Protein AF-A0A353GHF6-F1 (afdb_monomer_lite)

Foldseek 3Di:
DDDDDDDDDDDPPPDVQQWQKAWPWKKKFDPDPFFIDTCRVVQRVQDDSNKHKDARECVRTNYRGPPDWMKMKTWIDTNNRTDIDIDTHRDIDIDTDDPPPPQAQKAWPWKWKFDPPDDDIDTCSVVQRVQDDRHKGKDAADCVRRNDDPDPGPFIKMWTWMGHNNDIDIDIGTHGDMDIPPPPPPDD

Structure (mmCIF, N/CA/C/O backbone):
data_AF-A0A353GHF6-F1
#
_entry.id   AF-A0A353GHF6-F1
#
loop_
_atom_site.group_PDB
_atom_site.id
_atom_site.type_symbol
_atom_site.label_atom_id
_atom_site.label_alt_id
_atom_site.label_comp_id
_atom_site.label_asym_id
_atom_site.label_entity_id
_atom_site.label_seq_id
_atom_site.pdbx_PDB_ins_code
_atom_site.Cartn_x
_atom_site.Cartn_y
_atom_site.Cartn_z
_atom_site.occupancy
_atom_site.B_iso_or_equiv
_atom_site.auth_seq_id
_atom_site.auth_comp_id
_atom_site.auth_asym_id
_atom_site.auth_atom_id
_atom_site.pdbx_PDB_model_num
ATOM 1 N N . MET A 1 1 ? -17.177 -60.142 -11.397 1.00 42.44 1 MET A N 1
ATOM 2 C CA . MET A 1 1 ? -16.289 -59.159 -12.050 1.00 42.44 1 MET A CA 1
ATOM 3 C C . MET A 1 1 ? -16.305 -57.918 -11.177 1.00 42.44 1 MET A C 1
ATOM 5 O O . MET A 1 1 ? -17.360 -57.323 -11.016 1.00 42.44 1 MET A O 1
ATOM 9 N N . VAL A 1 2 ? -15.203 -57.657 -10.476 1.00 31.47 2 VAL A N 1
ATOM 10 C CA . VAL A 1 2 ? -15.069 -56.534 -9.541 1.00 31.47 2 VAL A CA 1
ATOM 11 C C . VAL A 1 2 ? -14.639 -55.317 -10.344 1.00 31.47 2 VAL A C 1
ATOM 13 O O . VAL A 1 2 ? -13.627 -55.385 -11.032 1.00 31.47 2 VAL A O 1
ATOM 16 N N . PHE A 1 3 ? -15.370 -54.216 -10.218 1.00 33.09 3 PHE A N 1
ATOM 17 C CA . PHE A 1 3 ? -14.853 -52.891 -10.529 1.00 33.09 3 PHE A CA 1
ATOM 18 C C . PHE A 1 3 ? -15.229 -51.969 -9.375 1.00 33.09 3 PHE A C 1
ATOM 20 O O . PHE A 1 3 ? -16.379 -51.573 -9.219 1.00 33.09 3 PHE A O 1
ATOM 27 N N . VAL A 1 4 ? -14.240 -51.670 -8.542 1.00 35.44 4 VAL A N 1
ATOM 28 C CA . VAL A 1 4 ? -14.204 -50.427 -7.778 1.00 35.44 4 VAL A CA 1
ATOM 29 C C . VAL A 1 4 ? -13.316 -49.495 -8.591 1.00 35.44 4 VAL A C 1
ATOM 31 O O . VAL A 1 4 ? -12.261 -49.935 -9.038 1.00 35.44 4 VAL A O 1
ATOM 34 N N . TRP A 1 5 ? -13.717 -48.238 -8.755 1.00 35.06 5 TRP A N 1
ATOM 35 C CA . TRP A 1 5 ? -12.853 -47.092 -8.466 1.00 35.06 5 TRP A CA 1
ATOM 36 C C . TRP A 1 5 ? -13.692 -45.822 -8.376 1.00 35.06 5 TRP A C 1
ATOM 38 O O . TRP A 1 5 ? -14.503 -45.522 -9.250 1.00 35.06 5 TRP A O 1
ATOM 48 N N . GLY A 1 6 ? -13.519 -45.131 -7.251 1.00 34.81 6 GLY A N 1
ATOM 49 C CA . GLY A 1 6 ? -14.094 -43.825 -7.000 1.00 34.81 6 GLY A CA 1
ATOM 50 C C . GLY A 1 6 ? -13.314 -42.724 -7.707 1.00 34.81 6 GLY A C 1
ATOM 51 O O . GLY A 1 6 ? -12.145 -42.875 -8.054 1.00 34.81 6 GLY A O 1
ATOM 52 N N . ALA A 1 7 ? -13.980 -41.590 -7.852 1.00 43.50 7 ALA A N 1
ATOM 53 C CA . ALA A 1 7 ? -13.352 -40.306 -8.087 1.00 43.50 7 ALA A CA 1
ATOM 54 C C . ALA A 1 7 ? -14.237 -39.245 -7.427 1.00 43.50 7 ALA A C 1
ATOM 56 O O . ALA A 1 7 ? -15.209 -38.771 -8.009 1.00 43.50 7 ALA A O 1
ATOM 57 N N . ALA A 1 8 ? -13.917 -38.919 -6.176 1.00 46.25 8 ALA A N 1
ATOM 58 C CA . ALA A 1 8 ? -14.244 -37.619 -5.619 1.00 46.25 8 ALA A CA 1
ATOM 59 C C . ALA A 1 8 ? -13.197 -36.642 -6.162 1.00 46.25 8 ALA A C 1
ATOM 61 O O . ALA A 1 8 ? -12.007 -36.841 -5.925 1.00 46.25 8 ALA A O 1
ATOM 62 N N . PHE A 1 9 ? -13.624 -35.605 -6.879 1.00 43.50 9 PHE A N 1
ATOM 63 C CA . PHE A 1 9 ? -12.775 -34.455 -7.170 1.00 43.50 9 PHE A CA 1
ATOM 64 C C . PHE A 1 9 ? -13.494 -33.179 -6.750 1.00 43.50 9 PHE A C 1
ATOM 66 O O . PHE A 1 9 ? -14.458 -32.752 -7.372 1.00 43.50 9 PHE A O 1
ATOM 73 N N . ALA A 1 10 ? -12.992 -32.690 -5.616 1.00 40.06 10 ALA A N 1
ATOM 74 C CA . ALA A 1 10 ? -12.811 -31.312 -5.187 1.00 40.06 10 ALA A CA 1
ATOM 75 C C . ALA A 1 10 ? -13.917 -30.293 -5.500 1.00 40.06 10 ALA A C 1
ATOM 77 O O . ALA A 1 10 ? -14.120 -29.863 -6.632 1.00 40.06 10 ALA A O 1
ATOM 78 N N . VAL A 1 11 ? -14.522 -29.829 -4.405 1.00 39.25 11 VAL A N 1
ATOM 79 C CA . VAL A 1 11 ? -15.096 -28.492 -4.244 1.00 39.25 11 VAL A CA 1
ATOM 80 C C . VAL A 1 11 ? -14.144 -27.460 -4.858 1.00 39.25 11 VAL A C 1
ATOM 82 O O . VAL A 1 11 ? -12.970 -27.405 -4.495 1.00 39.25 11 VAL A O 1
ATOM 85 N N . SER A 1 12 ? -14.638 -26.660 -5.803 1.00 39.50 12 SER A N 1
ATOM 86 C CA . SER A 1 12 ? -13.977 -25.413 -6.176 1.00 39.50 12 SER A CA 1
ATOM 87 C C . SER A 1 12 ? -14.132 -24.453 -5.006 1.00 39.50 12 SER A C 1
ATOM 89 O O . SER A 1 12 ? -15.183 -23.839 -4.837 1.00 39.50 12 SER A O 1
ATOM 91 N N . ASP A 1 13 ? -13.097 -24.358 -4.179 1.00 42.53 13 ASP A N 1
ATOM 92 C CA . ASP A 1 13 ? -12.934 -23.206 -3.306 1.00 42.53 13 ASP A CA 1
ATOM 93 C C . ASP A 1 13 ? -12.642 -22.004 -4.212 1.00 42.53 13 ASP A C 1
ATOM 95 O O . ASP A 1 13 ? -11.502 -21.780 -4.624 1.00 42.53 13 ASP A O 1
ATOM 99 N N . ASP A 1 14 ? -13.681 -21.235 -4.544 1.00 43.09 14 ASP A N 1
ATOM 100 C CA . ASP A 1 14 ? -13.549 -19.858 -5.027 1.00 43.09 14 ASP A CA 1
ATOM 101 C C . ASP A 1 14 ? -13.017 -18.989 -3.875 1.00 43.09 14 ASP A C 1
ATOM 103 O O . ASP A 1 14 ? -13.703 -18.150 -3.292 1.00 43.09 14 ASP A O 1
ATOM 107 N N . ASN A 1 15 ? -11.757 -19.217 -3.512 1.00 42.50 15 ASN A N 1
ATOM 108 C CA . ASN A 1 15 ? -10.963 -18.238 -2.798 1.00 42.50 15 ASN A CA 1
ATOM 109 C C . ASN A 1 15 ? -10.417 -17.281 -3.869 1.00 42.50 15 ASN A C 1
ATOM 111 O O . ASN A 1 15 ? -9.800 -17.778 -4.820 1.00 42.50 15 ASN A O 1
ATOM 115 N N . PRO A 1 16 ? -10.622 -15.949 -3.785 1.00 43.75 16 PRO A N 1
ATOM 116 C CA . PRO A 1 16 ? -9.991 -14.999 -4.696 1.00 43.75 16 PRO A CA 1
ATOM 117 C C . PRO A 1 16 ? -8.476 -15.078 -4.501 1.00 43.75 16 PRO A C 1
ATOM 119 O O . PRO A 1 16 ? -7.877 -14.351 -3.712 1.00 43.75 16 PRO A O 1
ATOM 122 N N . THR A 1 17 ? -7.861 -16.028 -5.197 1.00 45.88 17 THR A N 1
ATOM 123 C CA . THR A 1 17 ? -6.432 -16.264 -5.169 1.00 45.88 17 THR A CA 1
ATOM 124 C C . THR A 1 17 ? -5.833 -15.061 -5.858 1.00 45.88 17 THR A C 1
ATOM 126 O O . THR A 1 17 ? -5.946 -14.913 -7.073 1.00 45.88 17 THR A O 1
ATOM 129 N N . THR A 1 18 ? -5.265 -14.158 -5.066 1.00 55.53 18 THR A N 1
ATOM 130 C CA . THR A 1 18 ? -4.341 -13.138 -5.541 1.00 55.53 18 THR A CA 1
ATOM 131 C C . THR A 1 18 ? -3.408 -13.802 -6.550 1.00 55.53 18 THR A C 1
ATOM 133 O O . THR A 1 18 ? -2.642 -14.694 -6.178 1.00 55.53 18 THR A O 1
ATOM 136 N N . GLY A 1 19 ? -3.555 -13.451 -7.831 1.00 63.62 19 GLY A N 1
ATOM 137 C CA . GLY A 1 19 ? -2.918 -14.210 -8.901 1.00 63.62 19 GLY A CA 1
ATOM 138 C C . GLY A 1 19 ? -1.405 -14.268 -8.697 1.00 63.62 19 GLY A C 1
ATOM 139 O O . GLY A 1 19 ? -0.775 -13.257 -8.374 1.00 63.62 19 GLY A O 1
ATOM 140 N N . THR A 1 20 ? -0.800 -15.446 -8.850 1.00 83.25 20 THR A N 1
ATOM 141 C CA . THR A 1 20 ? 0.646 -15.614 -8.638 1.00 83.25 20 THR A CA 1
ATOM 142 C C . THR A 1 20 ? 1.391 -14.984 -9.813 1.00 83.25 20 THR A C 1
ATOM 144 O O . THR A 1 20 ? 1.577 -15.609 -10.860 1.00 83.25 20 THR A O 1
ATOM 147 N N . LEU A 1 21 ? 1.782 -13.717 -9.656 1.00 91.38 21 LEU A N 1
ATOM 148 C CA . LEU A 1 21 ? 2.589 -12.971 -10.620 1.00 91.38 21 LEU A CA 1
ATOM 149 C C . LEU A 1 21 ? 4.080 -13.252 -10.401 1.00 91.38 21 LEU A C 1
ATOM 151 O O . LEU A 1 21 ? 4.627 -12.943 -9.344 1.00 91.38 21 LEU A O 1
ATOM 155 N N . VAL A 1 22 ? 4.756 -13.767 -11.429 1.00 93.88 22 VAL A N 1
ATOM 156 C CA . VAL A 1 22 ? 6.212 -13.986 -11.420 1.00 93.88 22 VAL A CA 1
ATOM 157 C C . VAL A 1 22 ? 6.836 -13.310 -12.630 1.00 93.88 22 VAL A C 1
ATOM 159 O O . VAL A 1 22 ? 6.491 -13.613 -13.770 1.00 93.88 22 VAL A O 1
ATOM 162 N N . ILE A 1 23 ? 7.784 -12.406 -12.393 1.00 97.25 23 ILE A N 1
ATOM 163 C CA . ILE A 1 23 ? 8.556 -11.760 -13.458 1.00 97.25 23 ILE A CA 1
ATOM 164 C C . ILE A 1 23 ? 9.684 -12.699 -13.876 1.00 97.25 23 ILE A C 1
ATOM 166 O O . ILE A 1 23 ? 10.549 -13.025 -13.067 1.00 97.25 23 ILE A O 1
ATOM 170 N N . THR A 1 24 ? 9.681 -13.130 -15.135 1.00 97.56 24 THR A N 1
ATOM 171 C CA . THR A 1 24 ? 10.687 -14.063 -15.665 1.00 97.56 24 THR A CA 1
ATOM 172 C C . THR A 1 24 ? 11.823 -13.336 -16.372 1.00 97.56 24 THR A C 1
ATOM 174 O O . THR A 1 24 ? 12.961 -13.794 -16.327 1.00 97.56 24 THR A O 1
ATOM 177 N N . GLN A 1 25 ? 11.540 -12.187 -16.989 1.00 98.00 25 GLN A N 1
ATOM 178 C CA . GLN A 1 25 ? 12.549 -11.324 -17.599 1.00 98.00 25 GLN A CA 1
ATOM 179 C C . GLN A 1 25 ? 12.028 -9.889 -17.703 1.00 98.00 25 GLN A C 1
ATOM 181 O O . GLN A 1 25 ? 10.883 -9.675 -18.093 1.00 98.00 25 GLN A O 1
ATOM 186 N N . ALA A 1 26 ? 12.868 -8.892 -17.437 1.00 97.81 26 ALA A N 1
ATOM 187 C CA . ALA A 1 26 ? 12.557 -7.498 -17.728 1.00 97.81 26 ALA A CA 1
ATOM 188 C C . ALA A 1 26 ? 13.778 -6.764 -18.292 1.00 97.81 26 ALA A C 1
ATOM 190 O O . ALA A 1 26 ? 14.881 -6.870 -17.761 1.00 97.81 26 ALA A O 1
ATOM 191 N N . VAL A 1 27 ? 13.579 -6.007 -19.371 1.00 98.00 27 VAL A N 1
ATOM 192 C CA . VAL A 1 27 ? 14.642 -5.262 -20.059 1.00 98.00 27 VAL A CA 1
ATOM 193 C C . VAL A 1 27 ? 14.170 -3.842 -20.340 1.00 98.00 27 VAL A C 1
ATOM 195 O O . VAL A 1 27 ? 13.072 -3.651 -20.868 1.00 98.00 27 VAL A O 1
ATOM 198 N N . TYR A 1 28 ? 15.007 -2.858 -20.016 1.00 97.69 28 TYR A N 1
ATOM 199 C CA . TYR A 1 28 ? 14.761 -1.447 -20.299 1.00 97.69 28 TYR A CA 1
ATOM 200 C C . TYR A 1 28 ? 15.765 -0.922 -21.325 1.00 97.69 28 TYR A C 1
ATOM 202 O O . TYR A 1 28 ? 16.963 -1.169 -21.197 1.00 97.69 28 TYR A O 1
ATOM 210 N N . GLY A 1 29 ? 15.301 -0.214 -22.353 1.00 96.38 29 GLY A N 1
ATOM 211 C CA . GLY A 1 29 ? 16.185 0.367 -23.363 1.00 96.38 29 GLY A CA 1
ATOM 212 C C . GLY A 1 29 ? 15.531 0.583 -24.719 1.00 96.38 29 GLY A C 1
ATOM 213 O O . GLY A 1 29 ? 14.308 0.580 -24.847 1.00 96.38 29 GLY A O 1
ATOM 214 N N . LYS A 1 30 ? 16.352 0.778 -25.751 1.00 95.56 30 LYS A N 1
ATOM 215 C CA . LYS A 1 30 ? 15.885 0.987 -27.128 1.00 95.56 30 LYS A CA 1
ATOM 216 C C . LYS A 1 30 ? 15.760 -0.346 -27.872 1.00 95.56 30 LYS A C 1
ATOM 218 O O . LYS A 1 30 ? 16.723 -1.105 -27.969 1.00 95.56 30 LYS A O 1
ATOM 223 N N . PHE A 1 31 ? 14.597 -0.577 -28.480 1.00 91.50 31 PHE A N 1
ATOM 224 C CA . PHE A 1 31 ? 14.304 -1.759 -29.296 1.00 91.50 31 PHE A CA 1
ATOM 225 C C . PHE A 1 31 ? 13.956 -1.394 -30.750 1.00 91.50 31 PHE A C 1
ATOM 227 O O . PHE A 1 31 ? 13.302 -0.370 -30.960 1.00 91.50 31 PHE A O 1
ATOM 234 N N . PRO A 1 32 ? 14.274 -2.262 -31.733 1.00 86.12 32 PRO A N 1
ATOM 235 C CA . PRO A 1 32 ? 15.306 -3.306 -31.689 1.00 86.12 32 PRO A CA 1
ATOM 236 C C . PRO A 1 32 ? 16.726 -2.705 -31.801 1.00 86.12 32 PRO A C 1
ATOM 238 O O . PRO A 1 32 ? 16.893 -1.571 -32.245 1.00 86.12 32 PRO A O 1
ATOM 241 N N . ASN A 1 33 ? 17.756 -3.476 -31.430 1.00 83.06 33 ASN A N 1
ATOM 242 C CA . ASN A 1 33 ? 19.181 -3.169 -31.675 1.00 83.06 33 ASN A CA 1
ATOM 243 C C . ASN A 1 33 ? 19.728 -1.868 -31.045 1.00 83.06 33 ASN A C 1
ATOM 245 O O . ASN A 1 33 ? 20.634 -1.245 -31.596 1.00 83.06 33 ASN A O 1
ATOM 249 N N . GLY A 1 34 ? 19.193 -1.444 -29.898 1.00 89.31 34 GLY A N 1
ATOM 250 C CA . GLY A 1 34 ? 19.730 -0.332 -29.113 1.00 89.31 34 GLY A CA 1
ATOM 251 C C . GLY A 1 34 ? 20.294 -0.763 -27.760 1.00 89.31 34 GLY A C 1
ATOM 252 O O . GLY A 1 34 ? 20.168 -1.926 -27.365 1.00 89.31 34 GLY A O 1
ATOM 253 N N . GLY A 1 35 ? 20.894 0.197 -27.050 1.00 93.56 35 GLY A N 1
ATOM 254 C CA . GLY A 1 35 ? 21.364 0.005 -25.680 1.00 93.56 35 GLY A CA 1
ATOM 255 C C . GLY A 1 35 ? 20.224 -0.432 -24.761 1.00 93.56 35 GLY A C 1
ATOM 256 O O . GLY A 1 35 ? 19.126 0.131 -24.794 1.00 93.56 35 GLY A O 1
ATOM 257 N N . GLN A 1 36 ? 20.477 -1.485 -23.991 1.00 95.56 36 GLN A N 1
ATOM 258 C CA . GLN A 1 36 ? 19.509 -2.153 -23.128 1.00 95.56 36 GLN A CA 1
ATOM 259 C C . GLN A 1 36 ? 20.185 -2.556 -21.821 1.00 95.56 36 GLN A C 1
ATOM 261 O O . GLN A 1 36 ? 21.369 -2.885 -21.803 1.00 95.56 36 GLN A O 1
ATOM 266 N N . VAL A 1 37 ? 19.411 -2.569 -20.743 1.00 96.44 37 VAL A N 1
ATOM 267 C CA . VAL A 1 37 ? 19.830 -3.054 -19.430 1.00 96.44 37 VAL A CA 1
ATOM 268 C C . VAL A 1 37 ? 18.830 -4.086 -18.920 1.00 96.44 37 VAL A C 1
ATOM 270 O O . VAL A 1 37 ? 17.614 -3.912 -19.043 1.00 96.44 37 VAL A O 1
ATOM 273 N N . ASP A 1 38 ? 19.350 -5.180 -18.366 1.00 97.31 38 ASP A N 1
ATOM 274 C CA . ASP A 1 38 ? 18.541 -6.170 -17.662 1.00 97.31 38 ASP A CA 1
ATOM 275 C C . ASP A 1 38 ? 18.102 -5.589 -16.313 1.00 97.31 38 ASP A C 1
ATOM 277 O O . ASP A 1 38 ? 18.921 -5.244 -15.459 1.00 97.31 38 ASP A O 1
ATOM 281 N N . VAL A 1 39 ? 16.790 -5.472 -16.133 1.00 97.81 39 VAL A N 1
ATOM 282 C CA . VAL A 1 39 ? 16.155 -4.944 -14.921 1.00 97.81 39 VAL A CA 1
ATOM 283 C C . VAL A 1 39 ? 15.298 -6.000 -14.227 1.00 97.81 39 VAL A C 1
ATOM 285 O O . VAL A 1 39 ? 14.529 -5.670 -13.326 1.00 97.81 39 VAL A O 1
ATOM 288 N N . THR A 1 40 ? 15.447 -7.277 -14.594 1.00 97.19 40 THR A N 1
ATOM 289 C CA . THR A 1 40 ? 14.625 -8.402 -14.123 1.00 97.19 40 THR A CA 1
ATOM 290 C C . THR A 1 40 ? 14.544 -8.443 -12.607 1.00 97.19 40 THR A C 1
ATOM 292 O O . THR A 1 40 ? 13.450 -8.404 -12.052 1.00 97.19 40 THR A O 1
ATOM 295 N N . LYS A 1 41 ? 15.691 -8.432 -11.916 1.00 94.94 41 LYS A N 1
ATOM 296 C CA . LYS A 1 41 ? 15.728 -8.482 -10.444 1.00 94.94 41 LYS A CA 1
ATOM 297 C C . LYS A 1 41 ? 15.035 -7.282 -9.801 1.00 94.94 41 LYS A C 1
ATOM 299 O O . LYS A 1 41 ? 14.358 -7.438 -8.791 1.00 94.94 41 LYS A O 1
ATOM 304 N N . LYS A 1 42 ? 15.188 -6.093 -10.391 1.00 94.69 42 LYS A N 1
ATOM 305 C CA . LYS A 1 42 ? 14.602 -4.856 -9.865 1.00 94.69 42 LYS A CA 1
ATOM 306 C C . LYS A 1 42 ? 13.084 -4.848 -10.029 1.00 94.69 42 LYS A C 1
ATOM 308 O O . LYS A 1 42 ? 12.387 -4.526 -9.078 1.00 94.69 42 LYS A O 1
ATOM 313 N N . VAL A 1 43 ? 12.583 -5.244 -11.199 1.00 95.44 43 VAL A N 1
ATOM 314 C CA . VAL A 1 43 ? 11.140 -5.328 -11.471 1.00 95.44 43 VAL A CA 1
ATOM 315 C C . VAL A 1 43 ? 10.493 -6.463 -10.673 1.00 95.44 43 VAL A C 1
ATOM 317 O O . VAL A 1 43 ? 9.417 -6.269 -10.121 1.00 95.44 43 VAL A O 1
ATOM 320 N N . ALA A 1 44 ? 11.158 -7.613 -10.533 1.00 93.75 44 ALA A N 1
ATOM 321 C CA . ALA A 1 44 ? 10.680 -8.714 -9.696 1.00 93.75 44 ALA A CA 1
ATOM 322 C C . ALA A 1 44 ? 10.554 -8.309 -8.217 1.00 93.75 44 ALA A C 1
ATOM 324 O O . ALA A 1 44 ? 9.558 -8.631 -7.582 1.00 93.75 44 ALA A O 1
ATOM 325 N N . ALA A 1 45 ? 11.517 -7.547 -7.687 1.00 91.75 45 ALA A N 1
ATOM 326 C CA . ALA A 1 45 ? 11.479 -7.044 -6.311 1.00 91.75 45 ALA A CA 1
ATOM 327 C C . ALA A 1 45 ? 10.386 -5.985 -6.057 1.00 91.75 45 ALA A C 1
ATOM 329 O O . ALA A 1 45 ? 10.119 -5.658 -4.905 1.00 91.75 45 ALA A O 1
ATOM 330 N N . MET A 1 46 ? 9.773 -5.432 -7.111 1.00 91.25 46 MET A N 1
ATOM 331 C CA . MET A 1 46 ? 8.640 -4.502 -7.011 1.00 91.25 46 MET A CA 1
ATOM 332 C C . MET A 1 46 ? 7.283 -5.215 -6.994 1.00 91.25 46 MET A C 1
ATOM 334 O O . MET A 1 46 ? 6.257 -4.548 -6.859 1.00 91.25 46 MET A O 1
ATOM 338 N N . VAL A 1 47 ? 7.258 -6.540 -7.171 1.00 90.56 47 VAL A N 1
ATOM 339 C CA . VAL A 1 47 ? 6.036 -7.327 -7.013 1.00 90.56 47 VAL A CA 1
ATOM 340 C C . VAL A 1 47 ? 5.755 -7.493 -5.525 1.00 90.56 47 VAL A C 1
ATOM 342 O O . VAL A 1 47 ? 6.559 -8.076 -4.799 1.00 90.56 47 VAL A O 1
ATOM 345 N N . THR A 1 48 ? 4.589 -7.028 -5.094 1.00 82.38 48 THR A N 1
ATOM 346 C CA . THR A 1 48 ? 4.088 -7.214 -3.731 1.00 82.38 48 THR A CA 1
ATOM 347 C C . THR A 1 48 ? 2.705 -7.829 -3.829 1.00 82.38 48 THR A C 1
ATOM 349 O O . THR A 1 48 ? 1.869 -7.315 -4.570 1.00 82.38 48 THR A O 1
ATOM 352 N N . ASP A 1 49 ? 2.478 -8.937 -3.123 1.00 80.88 49 ASP A N 1
ATOM 353 C CA . ASP A 1 49 ? 1.185 -9.631 -3.081 1.00 80.88 49 ASP A CA 1
ATOM 354 C C . ASP A 1 49 ? 0.589 -9.859 -4.484 1.00 80.88 49 ASP A C 1
ATOM 356 O O . ASP A 1 49 ? -0.527 -9.444 -4.780 1.00 80.88 49 ASP A O 1
ATOM 360 N N . GLY A 1 50 ? 1.377 -10.443 -5.397 1.00 83.50 50 GLY A N 1
ATOM 361 C CA . GLY A 1 50 ? 0.932 -10.765 -6.762 1.00 83.50 50 GLY A CA 1
ATOM 362 C C . GLY A 1 50 ? 0.639 -9.558 -7.668 1.00 83.50 50 GLY A C 1
ATOM 363 O O . GLY A 1 50 ? 0.149 -9.734 -8.783 1.00 83.50 50 GLY A O 1
ATOM 364 N N . TYR A 1 51 ? 0.958 -8.339 -7.229 1.00 86.75 51 TYR A N 1
ATOM 365 C CA . TYR A 1 51 ? 0.685 -7.100 -7.949 1.00 86.75 51 TYR A CA 1
ATOM 366 C C . TYR A 1 51 ? 1.970 -6.333 -8.272 1.00 86.75 51 TYR A C 1
ATOM 368 O O . TYR A 1 51 ? 2.870 -6.207 -7.442 1.00 86.75 51 TYR A O 1
ATOM 376 N N . LEU A 1 52 ? 2.037 -5.766 -9.478 1.00 91.06 52 LEU A N 1
ATOM 377 C CA . LEU A 1 52 ? 3.115 -4.879 -9.914 1.00 91.06 52 LEU A CA 1
ATOM 378 C C . LEU A 1 52 ? 2.531 -3.557 -10.403 1.00 91.06 52 LEU A C 1
ATOM 380 O O . LEU A 1 52 ? 1.658 -3.543 -11.268 1.00 91.06 52 LEU A O 1
ATOM 384 N N . ARG A 1 53 ? 3.093 -2.442 -9.930 1.00 90.94 53 ARG A N 1
ATOM 385 C CA . ARG A 1 53 ? 2.922 -1.115 -10.532 1.00 90.94 53 ARG A CA 1
ATOM 386 C C . ARG A 1 53 ? 4.281 -0.454 -10.672 1.00 90.94 53 ARG A C 1
ATOM 388 O O . ARG A 1 53 ? 4.917 -0.148 -9.670 1.00 90.94 53 ARG A O 1
ATOM 395 N N . VAL A 1 54 ? 4.707 -0.190 -11.901 1.00 92.44 54 VAL A N 1
ATOM 396 C CA . VAL A 1 54 ? 6.030 0.383 -12.168 1.00 92.44 54 VAL A CA 1
ATOM 397 C C . VAL A 1 54 ? 5.982 1.381 -13.318 1.00 92.44 54 VAL A C 1
ATOM 399 O O . VAL A 1 54 ? 5.360 1.122 -14.346 1.00 92.44 54 VAL A O 1
ATOM 402 N N . ARG A 1 55 ? 6.637 2.533 -13.149 1.00 93.44 55 ARG A N 1
ATOM 403 C CA . ARG A 1 55 ? 6.844 3.508 -14.228 1.00 93.44 55 ARG A CA 1
ATOM 404 C C . ARG A 1 55 ? 8.131 3.163 -14.973 1.00 93.44 55 ARG A C 1
ATOM 406 O O . ARG A 1 55 ? 9.169 2.977 -14.341 1.00 93.44 55 ARG A O 1
ATOM 413 N N . ALA A 1 56 ? 8.076 3.100 -16.299 1.00 93.50 56 ALA A N 1
ATOM 414 C CA . ALA A 1 56 ? 9.260 2.964 -17.140 1.00 93.50 56 ALA A CA 1
ATOM 415 C C . ALA A 1 56 ? 10.033 4.291 -17.143 1.00 93.50 56 ALA A C 1
ATOM 417 O O . ALA A 1 56 ? 9.679 5.192 -17.886 1.00 93.50 56 ALA A O 1
ATOM 418 N N . SER A 1 57 ? 11.027 4.452 -16.268 1.00 91.44 57 SER A N 1
ATOM 419 C CA . SER A 1 57 ? 11.736 5.730 -16.103 1.00 91.44 57 SER A CA 1
ATOM 420 C C . SER A 1 57 ? 13.216 5.531 -15.783 1.00 91.44 57 SER A C 1
ATOM 422 O O . SER A 1 57 ? 13.613 4.538 -15.161 1.00 91.44 57 SER A O 1
ATOM 424 N N . ASN A 1 58 ? 14.026 6.511 -16.183 1.00 91.75 58 ASN A N 1
ATOM 425 C CA . ASN A 1 58 ? 15.477 6.531 -15.978 1.00 91.75 58 ASN A CA 1
ATOM 426 C C . ASN A 1 58 ? 15.849 6.620 -14.502 1.00 91.75 58 ASN A C 1
ATOM 428 O O . ASN A 1 58 ? 16.872 6.068 -14.105 1.00 91.75 58 ASN A O 1
ATOM 432 N N . ASP A 1 59 ? 14.984 7.207 -13.675 1.00 89.81 59 ASP A N 1
ATOM 433 C CA . ASP A 1 59 ? 15.172 7.258 -12.223 1.00 89.81 59 ASP A CA 1
ATOM 434 C C . ASP A 1 59 ? 15.202 5.846 -11.619 1.00 89.81 59 ASP A C 1
ATOM 436 O O . ASP A 1 59 ? 15.936 5.560 -10.670 1.00 89.81 59 ASP A O 1
ATOM 440 N N . TYR A 1 60 ? 14.430 4.922 -12.201 1.00 83.75 60 TYR A N 1
ATOM 441 C CA . TYR A 1 60 ? 14.386 3.533 -11.762 1.00 83.75 60 TYR A CA 1
ATOM 442 C C . TYR A 1 60 ? 15.369 2.636 -12.514 1.00 83.75 60 TYR A C 1
ATOM 444 O O . TYR A 1 60 ? 15.886 1.698 -11.912 1.00 83.75 60 TYR A O 1
ATOM 452 N N . PHE A 1 61 ? 15.655 2.869 -13.792 1.00 93.19 61 PHE A N 1
ATOM 453 C CA . PHE A 1 61 ? 16.391 1.894 -14.612 1.00 93.19 61 PHE A CA 1
ATOM 454 C C . PHE A 1 61 ? 17.705 2.409 -15.212 1.00 93.19 61 PHE A C 1
ATOM 456 O O . PHE A 1 61 ? 18.420 1.634 -15.844 1.00 93.19 61 PHE A O 1
ATOM 463 N N . GLY A 1 62 ? 18.058 3.674 -14.979 1.00 90.62 62 GLY A N 1
ATOM 464 C CA . GLY A 1 62 ? 19.161 4.353 -15.659 1.00 90.62 62 GLY A CA 1
ATOM 465 C C . GLY A 1 62 ? 18.818 4.714 -17.108 1.00 90.62 62 GLY A C 1
ATOM 466 O O . GLY A 1 62 ? 17.715 4.446 -17.579 1.00 90.62 62 GLY A O 1
ATOM 467 N N . ASP A 1 63 ? 19.769 5.315 -17.828 1.00 92.88 63 ASP A N 1
ATOM 468 C CA . ASP A 1 63 ? 19.590 5.714 -19.232 1.00 92.88 63 ASP A CA 1
ATOM 469 C C . ASP A 1 63 ? 20.534 4.942 -20.176 1.00 92.88 63 ASP A C 1
ATOM 471 O O . ASP A 1 63 ? 21.613 5.421 -20.527 1.00 92.88 63 ASP A O 1
ATOM 475 N N . PRO A 1 64 ? 20.168 3.713 -20.582 1.00 93.06 64 PRO A N 1
ATOM 476 C CA . PRO A 1 64 ? 21.006 2.863 -21.429 1.00 93.06 64 PRO A CA 1
ATOM 477 C C . PRO A 1 64 ? 21.099 3.307 -22.898 1.00 93.06 64 PRO A C 1
ATOM 479 O O . PRO A 1 64 ? 21.860 2.702 -23.652 1.00 93.06 64 PRO A O 1
ATOM 482 N N . ALA A 1 65 ? 20.297 4.278 -23.352 1.00 92.00 65 ALA A N 1
ATOM 483 C CA . ALA A 1 65 ? 20.142 4.554 -24.782 1.00 92.00 65 ALA A CA 1
ATOM 484 C C . ALA A 1 65 ? 19.885 6.031 -25.114 1.00 92.00 65 ALA A C 1
ATOM 486 O O . ALA A 1 65 ? 19.080 6.325 -25.997 1.00 92.00 65 ALA A O 1
ATOM 487 N N . PHE A 1 66 ? 20.583 6.959 -24.462 1.00 87.94 66 PHE A N 1
ATOM 488 C CA . PHE A 1 66 ? 20.525 8.381 -24.810 1.00 87.94 66 PHE A CA 1
ATOM 489 C C . PHE A 1 66 ? 20.925 8.632 -26.287 1.00 87.94 66 PHE A C 1
ATOM 491 O O . PHE A 1 66 ? 21.900 8.033 -26.751 1.00 87.94 66 PHE A O 1
ATOM 498 N N . PRO A 1 67 ? 20.231 9.502 -27.057 1.00 89.44 67 PRO A N 1
ATOM 499 C CA . PRO A 1 67 ? 19.067 10.333 -26.708 1.00 89.44 67 PRO A CA 1
ATOM 500 C C . PRO A 1 67 ? 17.710 9.710 -27.110 1.00 89.44 67 PRO A C 1
ATOM 502 O O . PRO A 1 67 ? 16.747 10.427 -27.377 1.00 89.44 67 PRO A O 1
ATOM 505 N N . PHE A 1 68 ? 17.621 8.386 -27.251 1.00 92.06 68 PHE A N 1
ATOM 506 C CA . PHE A 1 68 ? 16.418 7.715 -27.744 1.00 92.06 68 PHE A CA 1
ATOM 507 C C . PHE A 1 68 ? 15.395 7.450 -26.631 1.00 92.06 68 PHE A C 1
ATOM 509 O O . PHE A 1 68 ? 15.756 7.155 -25.492 1.00 92.06 68 PHE A O 1
ATOM 516 N N . ILE A 1 69 ? 14.109 7.470 -27.004 1.00 90.88 69 ILE A N 1
ATOM 517 C CA . ILE A 1 69 ? 13.012 7.023 -26.136 1.00 90.88 69 ILE A CA 1
ATOM 518 C C . ILE A 1 69 ? 13.175 5.528 -25.873 1.00 90.88 69 ILE A C 1
ATOM 520 O O . ILE A 1 69 ? 13.327 4.725 -26.805 1.00 90.88 69 ILE A O 1
ATOM 524 N N . LYS A 1 70 ? 13.145 5.158 -24.598 1.00 95.56 70 LYS A N 1
ATOM 525 C CA . LYS A 1 70 ? 13.314 3.775 -24.157 1.00 95.56 70 LYS A CA 1
ATOM 526 C C . LYS A 1 70 ? 11.966 3.102 -23.965 1.00 95.56 70 LYS A C 1
ATOM 528 O O . LYS A 1 70 ? 10.915 3.733 -23.974 1.00 95.56 70 LYS A O 1
ATOM 533 N N . LYS A 1 71 ? 11.999 1.785 -23.825 1.00 96.88 71 LYS A N 1
ATOM 534 C CA . LYS A 1 71 ? 10.836 0.953 -23.539 1.00 96.88 71 LYS A CA 1
ATOM 535 C C . LYS A 1 71 ? 11.183 -0.017 -22.430 1.00 96.88 71 LYS A C 1
ATOM 537 O O . LYS A 1 71 ? 12.318 -0.492 -22.362 1.00 96.88 71 LYS A O 1
ATOM 542 N N . LEU A 1 72 ? 10.205 -0.340 -21.594 1.00 97.19 72 LEU A N 1
ATOM 543 C CA . LEU A 1 72 ? 10.280 -1.452 -20.657 1.00 97.19 72 LEU A CA 1
ATOM 544 C C . LEU A 1 72 ? 9.531 -2.639 -21.264 1.00 97.19 72 LEU A C 1
ATOM 546 O O . LEU A 1 72 ? 8.317 -2.573 -21.451 1.00 97.19 72 LEU A O 1
ATOM 550 N N . ARG A 1 73 ? 10.250 -3.727 -21.549 1.00 98.00 73 ARG A N 1
ATOM 551 C CA . ARG A 1 73 ? 9.669 -5.015 -21.946 1.00 98.00 73 ARG A CA 1
ATOM 552 C C . ARG A 1 73 ? 9.740 -5.986 -20.776 1.00 98.00 73 ARG A C 1
ATOM 554 O O . ARG A 1 73 ? 10.830 -6.219 -20.255 1.00 98.00 73 ARG A O 1
ATOM 561 N N . VAL A 1 74 ? 8.608 -6.574 -20.403 1.00 97.88 74 VAL A N 1
ATOM 562 C CA . VAL A 1 74 ? 8.481 -7.511 -19.280 1.00 97.88 74 VAL A CA 1
ATOM 563 C C . VAL A 1 74 ? 7.844 -8.809 -19.761 1.00 97.88 74 VAL A C 1
ATOM 565 O O . VAL A 1 74 ? 6.729 -8.800 -20.276 1.00 97.88 74 VAL A O 1
ATOM 568 N N . ASN A 1 75 ? 8.540 -9.921 -19.553 1.00 97.50 75 ASN A N 1
ATOM 569 C CA . ASN A 1 75 ? 8.002 -11.271 -19.645 1.00 97.50 75 ASN A CA 1
ATOM 570 C C . ASN A 1 75 ? 7.674 -11.757 -18.232 1.00 97.50 75 ASN A C 1
ATOM 572 O O . ASN A 1 75 ? 8.450 -11.553 -17.292 1.00 97.50 75 ASN A O 1
ATOM 576 N N . TYR A 1 76 ? 6.521 -12.393 -18.079 1.00 95.81 76 TYR A N 1
ATOM 577 C CA . TYR A 1 76 ? 6.020 -12.829 -16.783 1.00 95.81 76 TYR A CA 1
ATOM 578 C C . TYR A 1 76 ? 5.126 -14.059 -16.925 1.00 95.81 76 TYR A C 1
ATOM 580 O O . TYR A 1 76 ? 4.683 -14.399 -18.022 1.00 95.81 76 TYR A O 1
ATOM 588 N N . THR A 1 77 ? 4.851 -14.723 -15.810 1.00 92.19 77 THR A N 1
ATOM 589 C CA . THR A 1 77 ? 3.741 -15.668 -15.695 1.00 92.19 77 THR A CA 1
ATOM 590 C C . THR A 1 77 ? 2.692 -15.092 -14.763 1.00 92.19 77 THR A C 1
ATOM 592 O O . THR A 1 77 ? 3.037 -14.586 -13.694 1.00 92.19 77 THR A O 1
ATOM 595 N N . LEU A 1 78 ? 1.427 -15.189 -15.154 1.00 88.12 78 LEU A N 1
ATOM 596 C CA . LEU A 1 78 ? 0.286 -14.915 -14.290 1.00 88.12 78 LEU A CA 1
ATOM 597 C C . LEU A 1 78 ? -0.495 -16.217 -14.136 1.00 88.12 78 LEU A C 1
ATOM 599 O O . LEU A 1 78 ? -0.937 -16.785 -15.134 1.00 88.12 78 LEU A O 1
ATOM 603 N N . ASP A 1 79 ? -0.580 -16.724 -12.908 1.00 84.50 79 ASP A N 1
ATOM 604 C CA . ASP A 1 79 ? -1.213 -18.016 -12.599 1.00 84.50 79 ASP A CA 1
ATOM 605 C C . ASP A 1 79 ? -0.643 -19.160 -13.452 1.00 84.50 79 ASP A C 1
ATOM 607 O O . ASP A 1 79 ? -1.356 -19.965 -14.051 1.00 84.50 79 ASP A O 1
ATOM 611 N N . GLY A 1 80 ? 0.688 -19.165 -13.580 1.00 84.62 80 GLY A N 1
ATOM 612 C CA . GLY A 1 80 ? 1.438 -20.133 -14.384 1.00 84.62 80 GLY A CA 1
ATOM 613 C C . GLY A 1 80 ? 1.331 -19.943 -15.903 1.00 84.62 80 GLY A C 1
ATOM 614 O O . GLY A 1 80 ? 2.033 -20.630 -16.643 1.00 84.62 80 GLY A O 1
ATOM 615 N N . LYS A 1 81 ? 0.513 -19.005 -16.398 1.00 86.62 81 LYS A N 1
ATOM 616 C CA . LYS A 1 81 ? 0.362 -18.733 -17.836 1.00 86.62 81 LYS A CA 1
ATOM 617 C C . LYS A 1 81 ? 1.368 -17.670 -18.291 1.00 86.62 81 LYS A C 1
ATOM 619 O O . LYS A 1 81 ? 1.363 -16.571 -17.733 1.00 86.62 81 LYS A O 1
ATOM 624 N N . PRO A 1 82 ? 2.228 -17.955 -19.284 1.00 91.62 82 PRO A N 1
ATOM 625 C CA . PRO A 1 82 ? 3.222 -16.999 -19.758 1.00 91.62 82 PRO A CA 1
ATOM 626 C C . PRO A 1 82 ? 2.579 -15.851 -20.546 1.00 91.62 82 PRO A C 1
ATOM 628 O O . PRO A 1 82 ? 1.664 -16.061 -21.341 1.00 91.62 82 PRO A O 1
ATOM 631 N N . ALA A 1 83 ? 3.099 -14.642 -20.355 1.00 92.69 83 ALA A N 1
ATOM 632 C CA . ALA A 1 83 ? 2.686 -13.427 -21.046 1.00 92.69 83 ALA A CA 1
ATOM 633 C C . ALA A 1 83 ? 3.863 -12.445 -21.203 1.00 92.69 83 ALA A C 1
ATOM 635 O O . ALA A 1 83 ? 4.914 -12.580 -20.568 1.00 92.69 83 ALA A O 1
ATOM 636 N N . SER A 1 84 ? 3.691 -11.452 -22.078 1.00 95.00 84 SER A N 1
ATOM 637 C CA . SER A 1 84 ? 4.685 -10.411 -22.342 1.00 95.00 84 SER A CA 1
ATOM 638 C C . SER A 1 84 ? 4.006 -9.075 -22.616 1.00 95.00 84 SER A C 1
ATOM 640 O O . SER A 1 84 ? 2.958 -9.022 -23.258 1.00 95.00 84 SER A O 1
ATOM 642 N N . VAL A 1 85 ? 4.613 -7.993 -22.141 1.00 94.88 85 VAL A N 1
ATOM 643 C CA . VAL A 1 85 ? 4.134 -6.622 -22.328 1.00 94.88 85 VAL A CA 1
ATOM 644 C C . VAL A 1 85 ? 5.310 -5.694 -22.601 1.00 94.88 85 VAL A C 1
ATOM 646 O O . VAL A 1 85 ? 6.410 -5.888 -22.084 1.00 94.88 85 VAL A O 1
ATOM 649 N N . THR A 1 86 ? 5.092 -4.682 -23.435 1.00 96.12 86 THR A N 1
ATOM 650 C CA . THR A 1 86 ? 6.063 -3.614 -23.687 1.00 96.12 86 THR A CA 1
ATOM 651 C C . THR A 1 86 ? 5.368 -2.269 -23.551 1.00 96.12 86 THR A C 1
ATOM 653 O O . THR A 1 86 ? 4.313 -2.072 -24.148 1.00 96.12 86 THR A O 1
ATOM 656 N N . ILE A 1 87 ? 5.965 -1.362 -22.783 1.00 95.75 87 ILE A N 1
ATOM 657 C CA . ILE A 1 87 ? 5.496 0.015 -22.601 1.00 95.75 87 ILE A CA 1
ATOM 658 C C . ILE A 1 87 ? 6.619 1.002 -22.920 1.00 95.75 87 ILE A C 1
ATOM 660 O O . ILE A 1 87 ? 7.798 0.670 -22.775 1.00 95.75 87 ILE A O 1
ATOM 664 N N . ASP A 1 88 ? 6.258 2.205 -23.346 1.00 95.12 88 ASP A N 1
ATOM 665 C CA . ASP A 1 88 ? 7.208 3.285 -23.608 1.00 95.12 88 ASP A CA 1
ATOM 666 C C . ASP A 1 88 ? 7.678 3.953 -22.301 1.00 95.12 88 ASP A C 1
ATOM 668 O O . ASP A 1 88 ? 7.031 3.851 -21.257 1.00 95.12 88 ASP A O 1
ATOM 672 N N . GLU A 1 89 ? 8.825 4.630 -22.349 1.00 88.75 89 GLU A N 1
ATOM 673 C CA . GLU A 1 89 ? 9.320 5.505 -21.280 1.00 88.75 89 GLU A CA 1
ATOM 674 C C . GLU A 1 89 ? 8.224 6.492 -20.840 1.00 88.75 89 GLU A C 1
ATOM 676 O O . GLU A 1 89 ? 7.392 6.938 -21.630 1.00 88.75 89 GLU A O 1
ATOM 681 N N . GLU A 1 90 ? 8.188 6.775 -19.542 1.00 89.88 90 GLU A N 1
ATOM 682 C CA . GLU A 1 90 ? 7.161 7.526 -18.819 1.00 89.88 90 GLU A CA 1
ATOM 683 C C . GLU A 1 90 ? 5.780 6.855 -18.687 1.00 89.88 90 GLU A C 1
ATOM 685 O O . GLU A 1 90 ? 4.953 7.315 -17.889 1.00 89.88 90 GLU A O 1
ATOM 690 N N . GLN A 1 91 ? 5.518 5.728 -19.359 1.00 89.38 91 GLN A N 1
ATOM 691 C CA . GLN A 1 91 ? 4.298 4.950 -19.124 1.00 89.38 91 GLN A CA 1
ATOM 692 C C . GLN A 1 91 ? 4.377 4.145 -17.818 1.00 89.38 91 GLN A C 1
ATOM 694 O O . GLN A 1 91 ? 5.449 3.824 -17.302 1.00 89.38 91 GLN A O 1
ATOM 699 N N . THR A 1 92 ? 3.209 3.820 -17.257 1.00 89.12 92 THR A N 1
ATOM 700 C CA . THR A 1 92 ? 3.091 2.970 -16.063 1.00 89.12 92 THR A CA 1
ATOM 701 C C . THR A 1 92 ? 2.536 1.610 -16.451 1.00 89.12 92 THR A C 1
ATOM 703 O O . THR A 1 92 ? 1.434 1.520 -16.986 1.00 89.12 92 THR A O 1
ATOM 706 N N . LEU A 1 93 ? 3.286 0.558 -16.140 1.00 90.31 93 LEU A N 1
ATOM 707 C CA . LEU A 1 93 ? 2.845 -0.819 -16.258 1.00 90.31 93 LEU A CA 1
ATOM 708 C C . LEU A 1 93 ? 2.144 -1.241 -14.966 1.00 90.31 93 LEU A C 1
ATOM 710 O O . LEU A 1 93 ? 2.673 -1.028 -13.873 1.00 90.31 93 LEU A O 1
ATOM 714 N N . ILE A 1 94 ? 0.977 -1.865 -15.110 1.00 87.19 94 ILE A N 1
ATOM 715 C CA . ILE A 1 94 ? 0.235 -2.506 -14.026 1.00 87.19 94 ILE A CA 1
ATOM 716 C C . ILE A 1 94 ? 0.001 -3.965 -14.422 1.00 87.19 94 ILE A C 1
ATOM 718 O O . ILE A 1 94 ? -0.551 -4.214 -15.491 1.00 87.19 94 ILE A O 1
ATOM 722 N N . LEU A 1 95 ? 0.428 -4.913 -13.585 1.00 88.00 95 LEU A N 1
ATOM 723 C CA . LEU A 1 95 ? 0.220 -6.352 -13.781 1.00 88.00 95 LEU A CA 1
ATOM 724 C C . LEU A 1 95 ? -0.348 -7.003 -12.520 1.00 88.00 95 LEU A C 1
ATOM 726 O O . LEU A 1 95 ? -0.101 -6.540 -11.405 1.00 88.00 95 LEU A O 1
ATOM 730 N N . GLY A 1 96 ? -1.052 -8.117 -12.728 1.00 82.75 96 GLY A N 1
ATOM 731 C CA . GLY A 1 96 ? -1.751 -8.846 -11.677 1.00 82.75 96 GLY A CA 1
ATOM 732 C C . GLY A 1 96 ? -3.062 -8.176 -11.275 1.00 82.75 96 GLY A C 1
ATOM 733 O O . GLY A 1 96 ? -3.402 -7.073 -11.712 1.00 82.75 96 GLY A O 1
ATOM 734 N N . THR A 1 97 ? -3.816 -8.854 -10.424 1.00 66.06 97 THR A N 1
ATOM 735 C CA . THR A 1 97 ? -4.905 -8.218 -9.692 1.00 66.06 97 THR A CA 1
ATOM 736 C C . THR A 1 97 ? -4.281 -7.479 -8.527 1.00 66.06 97 THR A C 1
ATOM 738 O O . THR A 1 97 ? -3.549 -8.085 -7.746 1.00 66.06 97 THR A O 1
ATOM 741 N N . LYS A 1 98 ? -4.578 -6.183 -8.375 1.00 55.81 98 LYS A N 1
ATOM 742 C CA . LYS A 1 98 ? -4.376 -5.537 -7.075 1.00 55.81 98 LYS A CA 1
ATOM 743 C C . LYS A 1 98 ? -5.041 -6.470 -6.051 1.00 55.81 98 LYS A C 1
ATOM 745 O O . LYS A 1 98 ? -6.199 -6.819 -6.314 1.00 55.81 98 LYS A O 1
ATOM 750 N N . PRO A 1 99 ? -4.366 -6.911 -4.965 1.00 52.06 99 PRO A N 1
ATOM 751 C CA . PRO A 1 99 ? -5.081 -7.586 -3.886 1.00 52.06 99 PRO A CA 1
ATOM 752 C C . PRO A 1 99 ? -6.320 -6.737 -3.608 1.00 52.06 99 PRO A C 1
ATOM 754 O O . PRO A 1 99 ? -6.184 -5.503 -3.689 1.00 52.06 99 PRO A O 1
ATOM 757 N N . PRO A 1 100 ? -7.512 -7.347 -3.439 1.00 49.41 100 PRO A N 1
ATOM 758 C CA . PRO A 1 100 ? -8.754 -6.604 -3.338 1.00 49.41 100 PRO A CA 1
ATOM 759 C C . PRO A 1 100 ? -8.486 -5.363 -2.501 1.00 49.41 100 PRO A C 1
ATOM 761 O O . PRO A 1 100 ? -7.934 -5.475 -1.404 1.00 49.41 100 PRO A O 1
ATOM 764 N N . VAL A 1 101 ? -8.784 -4.173 -3.044 1.00 50.78 101 VAL A N 1
ATOM 765 C CA . VAL A 1 101 ? -9.021 -3.023 -2.161 1.00 50.78 101 VAL A CA 1
ATOM 766 C C . VAL A 1 101 ? -9.961 -3.617 -1.133 1.00 50.78 101 VAL A C 1
ATOM 768 O O . VAL A 1 101 ? -10.971 -4.164 -1.591 1.00 50.78 101 VAL A O 1
ATOM 771 N N . PRO A 1 102 ? -9.549 -3.753 0.142 1.00 53.12 102 PRO A N 1
ATOM 772 C CA . PRO A 1 102 ? -10.201 -4.721 1.000 1.00 53.12 102 PRO A CA 1
ATOM 773 C C . PRO A 1 102 ? -11.674 -4.366 0.936 1.00 53.12 102 PRO A C 1
ATOM 775 O O . PRO A 1 102 ? -12.000 -3.181 0.936 1.00 53.12 102 PRO A O 1
ATOM 778 N N . SER A 1 103 ? -12.538 -5.359 0.718 1.00 57.69 103 SER A N 1
ATOM 779 C CA . SER A 1 103 ? -13.950 -5.153 0.346 1.00 57.69 103 SER A CA 1
ATOM 780 C C . SER A 1 103 ? -14.756 -4.374 1.396 1.00 57.69 103 SER A C 1
ATOM 782 O O . SER A 1 103 ? -15.968 -4.235 1.275 1.00 57.69 103 SER A O 1
ATOM 784 N N . ARG A 1 104 ? -14.061 -3.909 2.434 1.00 76.12 104 ARG A N 1
ATOM 785 C CA . ARG A 1 104 ? -14.474 -3.004 3.473 1.00 76.12 104 ARG A CA 1
ATOM 786 C C . ARG A 1 104 ? -14.176 -1.547 3.137 1.00 76.12 104 ARG A C 1
ATOM 788 O O . ARG A 1 104 ? -13.116 -1.161 2.655 1.00 76.12 104 ARG A O 1
ATOM 795 N N . ASN A 1 105 ? -15.119 -0.716 3.505 1.00 86.56 105 ASN A N 1
ATOM 796 C CA . ASN A 1 105 ? -15.095 0.723 3.472 1.00 86.56 105 ASN A CA 1
ATOM 797 C C . ASN A 1 105 ? -14.557 1.339 4.771 1.00 86.56 105 ASN A C 1
ATOM 799 O O . ASN A 1 105 ? -14.400 2.562 4.817 1.00 86.56 105 ASN A O 1
ATOM 803 N N . LEU A 1 106 ? -14.303 0.538 5.812 1.00 90.62 106 LEU A N 1
ATOM 804 C CA . LEU A 1 106 ? -13.667 0.964 7.060 1.00 90.62 106 LEU A CA 1
ATOM 805 C C . LEU A 1 106 ? -12.160 0.695 7.014 1.00 90.62 106 LEU A C 1
ATOM 807 O O . LEU A 1 106 ? -11.784 -0.441 6.777 1.00 90.62 106 LEU A O 1
ATOM 811 N N . PHE A 1 107 ? -11.314 1.690 7.300 1.00 89.25 1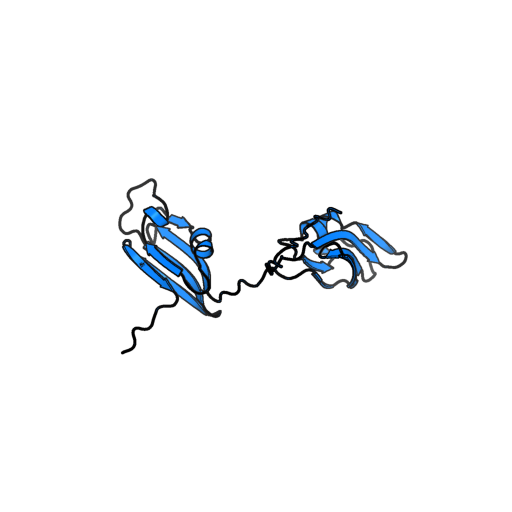07 PHE A N 1
ATOM 812 C CA . PHE A 1 107 ? -9.851 1.566 7.419 1.00 89.25 107 PHE A CA 1
ATOM 813 C C . PHE A 1 107 ? -9.329 2.333 8.626 1.00 89.25 107 PHE A C 1
ATOM 815 O O . PHE A 1 107 ? -9.562 3.539 8.722 1.00 89.25 107 PHE A O 1
ATOM 822 N N . VAL A 1 108 ? -8.563 1.693 9.506 1.00 93.44 108 VAL A N 1
ATOM 823 C CA . VAL A 1 108 ? -7.873 2.386 10.597 1.00 93.44 108 VAL A CA 1
ATOM 824 C C . VAL A 1 108 ? -6.566 2.962 10.054 1.00 93.44 108 VAL A C 1
ATOM 826 O O . VAL A 1 108 ? -5.639 2.248 9.698 1.00 93.44 108 VAL A O 1
ATOM 829 N N . THR A 1 109 ? -6.494 4.289 9.969 1.00 92.69 109 THR A N 1
ATOM 830 C CA . THR A 1 109 ? -5.340 5.001 9.387 1.00 92.69 109 THR A CA 1
ATOM 831 C C . THR A 1 109 ? -4.301 5.410 10.422 1.00 92.69 109 THR A C 1
ATOM 833 O O . THR A 1 109 ? -3.134 5.598 10.084 1.00 92.69 109 THR A O 1
ATOM 836 N N . LYS A 1 110 ? -4.725 5.566 11.679 1.00 96.75 110 LYS A N 1
ATOM 837 C CA . LYS A 1 110 ? -3.851 5.808 12.824 1.00 96.75 110 LYS A CA 1
ATOM 838 C C . LYS A 1 110 ? -4.582 5.449 14.108 1.00 96.75 110 LYS A C 1
ATOM 840 O O . LYS A 1 110 ? -5.709 5.890 14.295 1.00 96.75 110 LYS A O 1
ATOM 845 N N . ALA A 1 111 ? -3.954 4.719 15.016 1.00 96.06 111 ALA A N 1
ATOM 846 C CA . ALA A 1 111 ? -4.501 4.472 16.342 1.00 96.06 111 ALA A CA 1
ATOM 847 C C . ALA A 1 111 ? -3.396 4.458 17.392 1.00 96.06 111 ALA A C 1
ATOM 849 O O . ALA A 1 111 ? -2.482 3.640 17.339 1.00 96.06 111 ALA A O 1
ATOM 850 N N . ILE A 1 112 ? -3.499 5.363 18.360 1.00 95.25 112 ILE A N 1
ATOM 851 C CA . ILE A 1 112 ? -2.538 5.496 19.450 1.00 95.25 112 ILE A CA 1
ATOM 852 C C . ILE A 1 112 ? -3.276 5.310 20.773 1.00 95.25 112 ILE A C 1
ATOM 854 O O . ILE A 1 112 ? -4.258 6.009 21.042 1.00 95.25 112 ILE A O 1
ATOM 858 N N . TYR A 1 113 ? -2.784 4.402 21.610 1.00 93.81 113 TYR A N 1
ATOM 859 C CA . TYR A 1 113 ? -3.306 4.153 22.950 1.00 93.81 113 TYR A CA 1
ATOM 860 C C . TYR A 1 113 ? -2.274 4.534 24.009 1.00 93.81 113 TYR A C 1
ATOM 862 O O . TYR A 1 113 ? -1.098 4.197 23.892 1.00 93.81 113 TYR A O 1
ATOM 870 N N . GLY A 1 114 ? -2.696 5.257 25.043 1.00 92.44 114 GLY A N 1
ATOM 871 C CA . GLY A 1 114 ? -1.830 5.628 26.160 1.00 92.44 114 GLY A CA 1
ATOM 872 C C . GLY A 1 114 ? -2.190 6.969 26.780 1.00 92.44 114 GLY A C 1
ATOM 873 O O . GLY A 1 114 ? -3.343 7.404 26.746 1.00 92.44 114 GLY A O 1
ATOM 874 N N . LYS A 1 115 ? -1.201 7.626 27.391 1.00 91.50 115 LYS A N 1
ATOM 875 C CA . LYS A 1 115 ? -1.400 8.902 28.090 1.00 91.50 115 LYS A CA 1
ATOM 876 C C . LYS A 1 115 ? -1.191 10.087 27.143 1.00 91.50 115 LYS A C 1
ATOM 878 O O . LYS A 1 115 ? -0.131 10.239 26.534 1.00 91.50 115 LYS A O 1
ATOM 883 N N . PHE A 1 116 ? -2.192 10.964 27.072 1.00 88.12 116 PHE A N 1
ATOM 884 C CA . PHE A 1 116 ? -2.172 12.187 26.266 1.00 88.12 116 PHE A CA 1
ATOM 885 C C . PHE A 1 116 ? -2.216 13.463 27.126 1.00 88.12 116 PHE A C 1
ATOM 887 O O . PHE A 1 116 ? -2.727 13.427 28.247 1.00 88.12 116 PHE A O 1
ATOM 894 N N . PRO A 1 117 ? -1.736 14.613 26.604 1.00 85.12 117 PRO A N 1
ATOM 895 C CA . PRO A 1 117 ? -1.035 14.780 25.322 1.00 85.12 117 PRO A CA 1
ATOM 896 C C . PRO A 1 117 ? 0.409 14.249 25.344 1.00 85.12 117 PRO A C 1
ATOM 898 O O . PRO A 1 117 ? 1.023 14.136 24.290 1.00 85.12 117 PRO A O 1
ATOM 901 N N . SER A 1 118 ? 0.932 13.902 26.523 1.00 79.06 118 SER A N 1
ATOM 902 C CA . SER A 1 118 ? 2.284 13.386 26.729 1.00 79.06 118 SER A CA 1
ATOM 903 C C . SER A 1 118 ? 2.300 12.211 27.714 1.00 79.06 118 SER A C 1
ATOM 905 O O . SER A 1 118 ? 1.473 12.129 28.628 1.00 79.06 118 SER A O 1
ATOM 907 N N . GLY A 1 119 ? 3.261 11.304 27.536 1.00 85.31 119 GLY A N 1
ATOM 908 C CA . GLY A 1 119 ? 3.437 10.099 28.348 1.00 85.31 119 GLY A CA 1
ATOM 909 C C . GLY A 1 119 ? 3.703 8.861 27.492 1.00 85.31 119 GLY A C 1
ATOM 910 O O . GLY A 1 119 ? 3.948 8.977 26.294 1.00 85.31 119 GLY A O 1
ATOM 911 N N . GLU A 1 120 ? 3.673 7.684 28.122 1.00 89.88 120 GLU A N 1
ATOM 912 C CA . GLU A 1 120 ? 3.827 6.398 27.431 1.00 89.88 120 GLU A CA 1
ATOM 913 C C . GLU A 1 120 ? 2.631 6.166 26.492 1.00 89.88 120 GLU A C 1
ATOM 915 O O . GLU A 1 120 ? 1.473 6.361 26.881 1.00 89.88 120 GLU A O 1
ATOM 920 N N . GLN A 1 121 ? 2.928 5.812 25.243 1.00 91.06 121 GLN A N 1
ATOM 921 C CA . GLN A 1 121 ? 1.966 5.607 24.165 1.00 91.06 121 GLN A CA 1
ATOM 922 C C . GLN A 1 121 ? 2.413 4.408 23.330 1.00 91.06 121 GLN A C 1
ATOM 924 O O . GLN A 1 121 ? 3.611 4.199 23.133 1.00 91.06 121 GLN A O 1
ATOM 929 N N . ILE A 1 122 ? 1.449 3.643 22.834 1.00 89.50 122 ILE A N 1
ATOM 930 C CA . ILE A 1 122 ? 1.655 2.520 21.926 1.00 89.50 122 ILE A CA 1
ATOM 931 C C . ILE A 1 122 ? 0.905 2.835 20.637 1.00 89.50 122 ILE A C 1
ATOM 933 O O . ILE A 1 122 ? -0.266 3.225 20.662 1.00 89.50 122 ILE A O 1
ATOM 937 N N . ASP A 1 123 ? 1.595 2.674 19.512 1.00 91.25 123 ASP A N 1
ATOM 938 C CA . ASP A 1 123 ? 0.956 2.671 18.204 1.00 91.25 123 ASP A CA 1
ATOM 939 C C . ASP A 1 123 ? 0.351 1.288 17.958 1.00 91.25 123 ASP A C 1
ATOM 941 O O . ASP A 1 123 ? 1.063 0.290 17.851 1.00 91.25 123 ASP A O 1
ATOM 945 N N . ILE A 1 124 ? -0.976 1.243 17.910 1.00 93.25 124 ILE A N 1
ATOM 946 C CA . ILE A 1 124 ? -1.766 0.033 17.679 1.00 93.25 124 ILE A CA 1
ATOM 947 C C . ILE A 1 124 ? -2.517 0.108 16.348 1.00 93.25 124 ILE A C 1
ATOM 949 O O . ILE A 1 124 ? -3.468 -0.642 16.140 1.00 93.25 124 ILE A O 1
ATOM 953 N N . THR A 1 125 ? -2.102 0.999 15.439 1.00 90.69 125 THR A N 1
ATOM 954 C CA . THR A 1 125 ? -2.750 1.218 14.135 1.00 90.69 125 THR A CA 1
ATOM 955 C C . THR A 1 125 ? -2.958 -0.094 13.398 1.00 90.69 125 THR A C 1
ATOM 957 O O . THR A 1 125 ? -4.068 -0.390 12.972 1.00 90.69 125 THR A O 1
ATOM 960 N N . ARG A 1 126 ? -1.900 -0.906 13.305 1.00 82.81 126 ARG A N 1
ATOM 961 C CA . ARG A 1 126 ? -1.952 -2.184 12.597 1.00 82.81 126 ARG A CA 1
ATOM 962 C C . ARG A 1 126 ? -2.843 -3.203 13.306 1.00 82.81 126 ARG A C 1
ATOM 964 O O . ARG A 1 126 ? -3.654 -3.830 12.647 1.00 82.81 126 ARG A O 1
ATOM 971 N N . CYS A 1 127 ? -2.752 -3.310 14.633 1.00 86.44 127 CYS A N 1
ATOM 972 C CA . CYS A 1 127 ? -3.588 -4.236 15.399 1.00 86.44 127 CYS A CA 1
ATOM 973 C C . CYS A 1 127 ? -5.080 -3.922 15.235 1.00 86.44 127 CYS A C 1
ATOM 975 O O . CYS A 1 127 ? -5.870 -4.825 14.998 1.00 86.44 127 CYS A O 1
ATOM 977 N N . LEU A 1 128 ? -5.463 -2.643 15.331 1.00 90.88 128 LEU A N 1
ATOM 978 C CA . LEU A 1 128 ? -6.860 -2.241 15.167 1.00 90.88 128 LEU A CA 1
ATOM 979 C C . LEU A 1 128 ? -7.350 -2.389 13.729 1.00 90.88 128 LEU A C 1
ATOM 981 O O . LEU A 1 128 ? -8.520 -2.699 13.547 1.00 90.88 128 LEU A O 1
ATOM 985 N N . ASP A 1 129 ? -6.495 -2.160 12.728 1.00 90.75 129 ASP A N 1
ATOM 986 C CA . ASP A 1 129 ? -6.877 -2.373 11.328 1.00 90.75 129 ASP A CA 1
ATOM 987 C C . ASP A 1 129 ? -7.051 -3.864 10.997 1.00 90.75 129 ASP A C 1
ATOM 989 O O . ASP A 1 129 ? -7.977 -4.220 10.270 1.00 90.75 129 ASP A O 1
ATOM 993 N N . ASP A 1 130 ? -6.218 -4.733 11.579 1.00 85.00 130 ASP A N 1
ATOM 994 C CA . ASP A 1 130 ? -6.310 -6.192 11.438 1.00 85.00 130 ASP A CA 1
ATOM 995 C C . ASP A 1 130 ? -7.561 -6.769 12.137 1.00 85.00 130 ASP A C 1
ATOM 997 O O . ASP A 1 130 ? -8.037 -7.838 11.761 1.00 85.00 130 ASP A O 1
ATOM 1001 N N . TRP A 1 131 ? -8.117 -6.073 13.138 1.00 89.88 131 TRP A N 1
ATOM 1002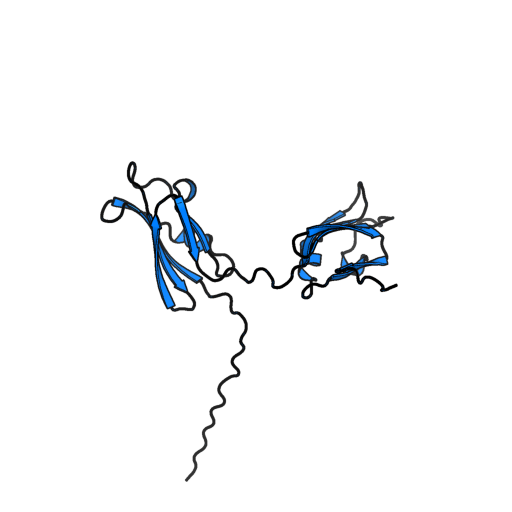 C CA . TRP A 1 131 ? -9.354 -6.463 13.839 1.00 89.88 131 TRP A CA 1
ATOM 1003 C C . TRP A 1 131 ? -10.638 -6.012 13.148 1.00 89.88 131 TRP A C 1
ATOM 1005 O O . TRP A 1 131 ? -11.730 -6.278 13.646 1.00 89.88 131 TRP A O 1
ATOM 1015 N N . VAL A 1 132 ? -10.533 -5.305 12.024 1.00 90.06 132 VAL A N 1
ATOM 1016 C CA . VAL A 1 132 ? -11.714 -4.900 11.268 1.00 90.06 132 VAL A CA 1
ATOM 1017 C C . VAL A 1 132 ? -12.322 -6.121 10.572 1.00 90.06 132 VAL A C 1
ATOM 1019 O O . VAL A 1 132 ? -11.720 -6.714 9.676 1.00 90.06 132 VAL A O 1
ATOM 1022 N N . GLU A 1 133 ? -13.556 -6.456 10.943 1.00 84.19 133 GLU A N 1
ATOM 1023 C CA . GLU A 1 133 ? -14.335 -7.540 10.347 1.00 84.19 133 GLU A CA 1
ATOM 1024 C C . GLU A 1 133 ? -15.385 -6.962 9.389 1.00 84.19 133 GLU A C 1
ATOM 1026 O O . GLU A 1 133 ? -16.402 -6.390 9.796 1.00 84.19 133 GLU A O 1
ATOM 1031 N N . GLY A 1 134 ? -15.135 -7.083 8.082 1.00 83.69 134 GLY A N 1
ATOM 1032 C CA . GLY A 1 134 ? -15.945 -6.387 7.079 1.00 83.69 134 GLY A CA 1
ATOM 1033 C C . GLY A 1 134 ? -15.893 -4.875 7.310 1.00 83.69 134 GLY A C 1
ATOM 1034 O O . GLY A 1 134 ? -14.812 -4.310 7.406 1.00 83.69 134 GLY A O 1
ATOM 1035 N N . ASP A 1 135 ? -17.045 -4.218 7.439 1.00 88.88 135 ASP A N 1
ATOM 1036 C CA . ASP A 1 135 ? -17.135 -2.772 7.708 1.00 88.88 135 ASP A CA 1
ATOM 1037 C C . ASP A 1 135 ? -17.217 -2.410 9.192 1.00 88.88 135 ASP A C 1
ATOM 1039 O O . ASP A 1 135 ? -17.555 -1.270 9.525 1.00 88.88 135 ASP A O 1
ATOM 1043 N N . ARG A 1 136 ? -16.942 -3.367 10.087 1.00 91.19 136 ARG A N 1
ATOM 1044 C CA . ARG A 1 136 ? -17.152 -3.199 11.523 1.00 91.19 136 ARG A CA 1
ATOM 1045 C C . ARG A 1 136 ? -15.881 -3.325 12.342 1.00 91.19 136 ARG A C 1
ATOM 1047 O O . ARG A 1 136 ? -15.039 -4.181 12.096 1.00 91.19 136 ARG A O 1
ATOM 1054 N N . LEU A 1 137 ? -15.784 -2.468 13.351 1.00 93.75 137 LEU A N 1
ATOM 1055 C CA . LEU A 1 137 ? -14.800 -2.570 14.417 1.00 93.75 137 LEU A CA 1
ATOM 1056 C C . LEU A 1 137 ? -15.522 -2.356 15.736 1.00 93.75 137 LEU A C 1
ATOM 1058 O O . LEU A 1 137 ? -16.130 -1.306 15.943 1.00 93.75 137 LEU A O 1
ATOM 1062 N N . ASP A 1 138 ? -15.443 -3.357 16.601 1.00 93.31 138 ASP A N 1
ATOM 1063 C CA . ASP A 1 138 ? -16.060 -3.329 17.914 1.00 93.31 138 ASP A CA 1
ATOM 1064 C C . ASP A 1 138 ? -15.070 -3.839 18.960 1.00 93.31 138 ASP A C 1
ATOM 1066 O O . ASP A 1 138 ? -14.740 -5.024 19.014 1.00 93.31 138 ASP A O 1
ATOM 1070 N N . VAL A 1 139 ? -14.536 -2.919 19.761 1.00 92.94 139 VAL A N 1
ATOM 1071 C CA . VAL A 1 139 ? -13.498 -3.244 20.735 1.00 92.94 139 VAL A CA 1
ATOM 1072 C C . VAL A 1 139 ? -13.576 -2.369 21.976 1.00 92.94 139 VAL A C 1
ATOM 1074 O O . VAL A 1 139 ? -13.709 -1.148 21.911 1.00 92.94 139 VAL A O 1
ATOM 1077 N N . GLU A 1 140 ? -13.446 -2.996 23.141 1.00 93.06 140 GLU A N 1
ATOM 1078 C CA . GLU A 1 140 ? -13.315 -2.281 24.406 1.00 93.06 140 GLU A CA 1
ATOM 1079 C C . GLU A 1 140 ? -11.894 -1.736 24.585 1.00 93.06 140 GLU A C 1
ATOM 1081 O O . GLU A 1 140 ? -10.903 -2.440 24.366 1.00 93.06 140 GLU A O 1
ATOM 1086 N N . VAL A 1 141 ? -11.789 -0.486 25.031 1.00 91.38 141 VAL A N 1
ATOM 1087 C CA . VAL A 1 141 ? -10.513 0.154 25.341 1.00 91.38 141 VAL A CA 1
ATOM 1088 C C . VAL A 1 141 ? -9.965 -0.390 26.655 1.00 91.38 141 VAL A C 1
ATOM 1090 O O . VAL A 1 141 ? -10.390 0.032 27.730 1.00 91.38 141 VAL A O 1
ATOM 1093 N N . SER A 1 142 ? -9.009 -1.316 26.566 1.00 86.44 142 SER A N 1
ATOM 1094 C CA . SER A 1 142 ? -8.396 -1.952 27.735 1.00 86.44 142 SER A CA 1
ATOM 1095 C C . SER A 1 142 ? -6.928 -2.324 27.514 1.00 86.44 142 SER A C 1
ATOM 1097 O O . SER A 1 142 ? -6.508 -2.616 26.391 1.00 86.44 142 SER A O 1
ATOM 1099 N N . ASP A 1 143 ? -6.164 -2.413 28.608 1.00 83.56 143 ASP A N 1
ATOM 1100 C CA . ASP A 1 143 ? -4.800 -2.978 28.598 1.00 83.56 143 ASP A CA 1
ATOM 1101 C C . ASP A 1 143 ? -4.761 -4.428 28.094 1.00 83.56 143 ASP A C 1
ATOM 1103 O O . ASP A 1 143 ? -3.757 -4.870 27.535 1.00 83.56 143 ASP A O 1
ATOM 1107 N N . THR A 1 144 ? -5.836 -5.190 28.320 1.00 79.69 144 THR A N 1
ATOM 1108 C CA . THR A 1 144 ? -5.949 -6.583 27.867 1.00 79.69 144 THR A CA 1
ATOM 1109 C C . THR A 1 144 ? -5.918 -6.659 26.346 1.00 79.69 144 THR A C 1
ATOM 1111 O O . THR A 1 144 ? -5.264 -7.541 25.796 1.00 79.69 144 THR A O 1
ATOM 1114 N N . ASN A 1 145 ? -6.579 -5.712 25.677 1.00 76.25 145 ASN A N 1
ATOM 1115 C CA . ASN A 1 145 ? -6.646 -5.663 24.223 1.00 76.25 145 ASN A CA 1
ATOM 1116 C C . ASN A 1 145 ? -5.411 -4.963 23.635 1.00 76.25 145 ASN A C 1
ATOM 1118 O O . ASN A 1 145 ? -4.794 -5.460 22.700 1.00 76.25 145 ASN A O 1
ATOM 1122 N N . PHE A 1 146 ? -5.005 -3.818 24.181 1.00 81.56 146 PHE A N 1
ATOM 1123 C CA . PHE A 1 146 ? -4.020 -2.946 23.526 1.00 81.56 146 PHE A CA 1
ATOM 1124 C C . PHE A 1 146 ? -2.589 -3.077 24.054 1.00 81.56 146 PHE A C 1
ATOM 1126 O O . PHE A 1 146 ? -1.676 -2.427 23.541 1.00 81.56 146 PHE A O 1
ATOM 1133 N N . GLY A 1 147 ? -2.381 -3.938 25.048 1.00 71.19 147 GLY A N 1
ATOM 1134 C CA . GLY A 1 147 ? -1.088 -4.175 25.672 1.00 71.19 147 GLY A CA 1
ATOM 1135 C C . GLY A 1 147 ? -0.898 -3.384 26.964 1.00 71.19 147 GLY A C 1
ATOM 1136 O O . GLY A 1 147 ? -1.557 -2.382 27.232 1.00 71.19 147 GLY A O 1
ATOM 1137 N N . LYS A 1 148 ? 0.035 -3.869 27.789 1.00 74.75 148 LYS A N 1
ATOM 1138 C CA . LYS A 1 148 ? 0.373 -3.272 29.084 1.00 74.75 148 LYS A CA 1
ATOM 1139 C C . LYS A 1 148 ? 1.543 -2.306 28.946 1.00 74.75 148 LYS A C 1
ATOM 1141 O O . LYS A 1 148 ? 2.533 -2.607 28.282 1.00 74.75 148 LYS A O 1
ATOM 1146 N N . PHE A 1 149 ? 1.456 -1.192 29.655 1.00 75.56 149 PHE A N 1
ATOM 1147 C CA . PHE A 1 149 ? 2.543 -0.228 29.793 1.00 75.56 149 PHE A CA 1
ATOM 1148 C C . PHE A 1 149 ? 3.545 -0.672 30.862 1.00 75.56 149 PHE A C 1
ATOM 1150 O O . PHE A 1 149 ? 3.186 -1.372 31.814 1.00 75.56 149 PHE A O 1
ATOM 1157 N N . LYS A 1 150 ? 4.806 -0.241 30.735 1.00 71.44 150 LYS A N 1
ATOM 1158 C CA . LYS A 1 150 ? 5.824 -0.490 31.773 1.00 71.44 150 LYS A CA 1
ATOM 1159 C C . LYS A 1 150 ? 5.496 0.255 33.065 1.00 71.44 150 LYS A C 1
ATOM 1161 O O . LYS A 1 150 ? 5.808 -0.229 34.150 1.00 71.44 150 LYS A O 1
ATOM 1166 N N . SER A 1 151 ? 4.869 1.423 32.943 1.00 68.69 151 SER A N 1
ATOM 1167 C CA . SER A 1 151 ? 4.419 2.240 34.069 1.00 68.69 151 SER A CA 1
ATOM 1168 C C . SER A 1 151 ? 2.906 2.132 34.245 1.00 68.69 151 SER A C 1
ATOM 1170 O O . SER A 1 151 ? 2.165 2.107 33.266 1.00 68.69 151 SER A O 1
ATOM 1172 N N . ASN A 1 152 ? 2.417 2.155 35.488 1.00 71.50 152 ASN A N 1
ATOM 1173 C CA . ASN A 1 152 ? 0.982 2.302 35.738 1.00 71.50 152 ASN A CA 1
ATOM 1174 C C . ASN A 1 152 ? 0.552 3.740 35.398 1.00 71.50 152 ASN A C 1
ATOM 1176 O O . ASN A 1 152 ? 0.733 4.665 36.194 1.00 71.50 152 ASN A O 1
ATOM 1180 N N . ILE A 1 153 ? 0.058 3.945 34.176 1.00 75.75 153 ILE A N 1
ATOM 1181 C CA . ILE A 1 153 ? -0.357 5.260 33.692 1.00 75.75 153 ILE A CA 1
ATOM 1182 C C . ILE A 1 153 ? -1.856 5.480 33.924 1.00 75.75 153 ILE A C 1
ATOM 1184 O O . ILE A 1 153 ? -2.712 4.739 33.448 1.00 75.75 153 ILE A O 1
ATOM 1188 N N . ALA A 1 154 ? -2.188 6.544 34.656 1.00 76.44 154 ALA A N 1
ATOM 1189 C CA . ALA A 1 154 ? -3.570 6.979 34.833 1.00 76.44 154 ALA A CA 1
ATOM 1190 C C . ALA A 1 154 ? -4.098 7.688 33.574 1.00 76.44 154 ALA A C 1
ATOM 1192 O O . ALA A 1 154 ? -3.338 8.360 32.871 1.00 76.44 154 ALA A O 1
ATOM 1193 N N . ARG A 1 155 ? -5.422 7.623 33.359 1.00 79.31 155 ARG A N 1
ATOM 1194 C CA . ARG A 1 155 ? -6.1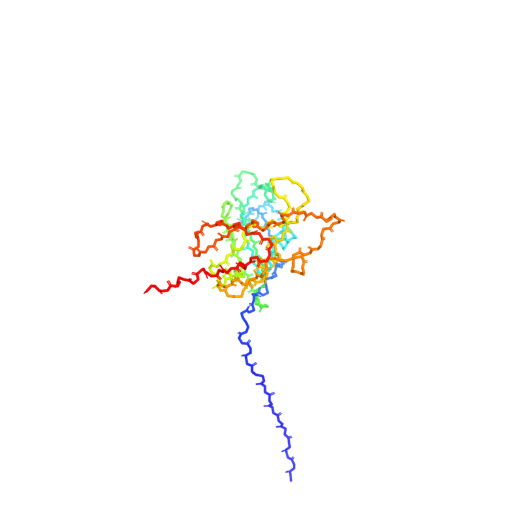44 8.317 32.271 1.00 79.31 155 ARG A CA 1
ATOM 1195 C C . ARG A 1 155 ? -5.681 7.898 30.867 1.00 79.31 155 ARG A C 1
ATOM 1197 O O . ARG A 1 155 ? -5.438 8.750 30.014 1.00 79.31 155 ARG A O 1
ATOM 1204 N N . LYS A 1 156 ? -5.556 6.588 30.644 1.00 88.06 156 LYS A N 1
ATOM 1205 C CA . LYS A 1 156 ? -5.301 6.019 29.316 1.00 88.06 156 LYS A CA 1
ATOM 1206 C C . LYS A 1 156 ? -6.458 6.342 28.380 1.00 88.06 156 LYS A C 1
ATOM 1208 O O . LYS A 1 156 ? -7.623 6.306 28.783 1.00 88.06 156 LYS A O 1
ATOM 1213 N N . GLN A 1 157 ? -6.116 6.689 27.150 1.00 93.25 157 GLN A N 1
ATOM 1214 C CA . GLN A 1 157 ? -7.069 6.967 26.091 1.00 93.25 157 GLN A CA 1
ATOM 1215 C C . GLN A 1 157 ? -6.622 6.281 24.806 1.00 93.25 157 GLN A C 1
ATOM 1217 O O . GLN A 1 157 ? -5.428 6.196 24.530 1.00 93.25 157 GLN A O 1
ATOM 1222 N N . LEU A 1 158 ? -7.584 5.851 24.002 1.00 95.31 158 LEU A N 1
ATOM 1223 C CA . LEU A 1 158 ? -7.414 5.531 22.597 1.00 95.31 158 LEU A CA 1
ATOM 1224 C C . LEU A 1 158 ? -7.761 6.767 21.765 1.00 95.31 158 LEU A C 1
ATOM 1226 O O . LEU A 1 158 ? -8.866 7.298 21.873 1.00 95.31 158 LEU A O 1
ATOM 1230 N N . ARG A 1 159 ? -6.844 7.206 20.904 1.00 96.19 159 ARG A N 1
ATOM 1231 C CA . ARG A 1 159 ? -7.123 8.148 19.815 1.00 96.19 159 ARG A CA 1
ATOM 1232 C C . ARG A 1 159 ? -7.002 7.413 18.494 1.00 96.19 159 ARG A C 1
ATOM 1234 O O . ARG A 1 159 ? -5.921 6.926 18.172 1.00 96.19 159 ARG A O 1
ATOM 1241 N N . VAL A 1 160 ? -8.094 7.345 17.744 1.00 97.31 160 VAL A N 1
ATOM 1242 C CA . VAL A 1 160 ? -8.173 6.625 16.471 1.00 97.31 160 VAL A CA 1
ATOM 1243 C C . VAL A 1 160 ? -8.624 7.556 15.350 1.00 97.31 160 VAL A C 1
ATOM 1245 O O . VAL A 1 160 ? -9.594 8.296 15.491 1.00 97.31 160 VAL A O 1
ATOM 1248 N N . GLU A 1 161 ? -7.910 7.512 14.232 1.00 96.88 161 GLU A N 1
ATOM 1249 C CA . GLU A 1 161 ? -8.249 8.120 12.953 1.00 96.88 161 GLU A CA 1
ATOM 1250 C C . GLU A 1 161 ? -8.568 7.002 11.960 1.00 96.88 161 GLU A C 1
ATOM 1252 O O . GLU A 1 161 ? -7.755 6.098 11.742 1.00 96.88 161 GLU A O 1
ATOM 1257 N N . TYR A 1 162 ? -9.729 7.068 11.320 1.00 94.56 162 TYR A N 1
ATOM 1258 C CA . TYR A 1 162 ? -10.179 6.040 10.387 1.00 94.56 162 TYR A CA 1
ATOM 1259 C C . TYR A 1 162 ? -10.876 6.647 9.171 1.00 94.56 162 TYR A C 1
ATOM 1261 O O . TYR A 1 162 ? -11.396 7.760 9.231 1.00 94.56 162 TYR A O 1
ATOM 1269 N N . LEU A 1 163 ? -10.883 5.920 8.057 1.00 90.38 163 LEU A N 1
ATOM 1270 C CA . LEU A 1 163 ? -11.733 6.196 6.903 1.00 90.38 163 LEU A CA 1
ATOM 1271 C C . LEU A 1 163 ? -12.960 5.296 6.995 1.00 90.38 163 LEU A C 1
ATOM 1273 O O . LEU A 1 163 ? -12.806 4.098 7.188 1.00 90.38 163 LEU A O 1
ATOM 1277 N N . LEU A 1 164 ? -14.155 5.857 6.836 1.00 88.88 164 LEU A N 1
ATOM 1278 C CA . LEU A 1 164 ? -15.386 5.097 6.636 1.00 88.88 164 LEU A CA 1
ATOM 1279 C C . LEU A 1 164 ? -16.067 5.627 5.379 1.00 88.88 164 LEU A C 1
ATOM 1281 O O . LEU A 1 164 ? -16.383 6.816 5.312 1.00 88.88 164 LEU A O 1
ATOM 1285 N N . ASN A 1 165 ? -16.266 4.770 4.379 1.00 83.69 165 ASN A N 1
ATOM 1286 C CA . ASN A 1 165 ? -16.784 5.167 3.062 1.00 83.69 165 ASN A CA 1
ATOM 1287 C C . ASN A 1 165 ? -15.951 6.307 2.440 1.00 83.69 165 ASN A C 1
ATOM 1289 O O . ASN A 1 165 ? -16.486 7.264 1.887 1.00 83.69 165 ASN A O 1
ATOM 1293 N N . GLY A 1 166 ? -14.624 6.247 2.612 1.00 79.38 166 GLY A N 1
ATOM 1294 C CA . GLY A 1 166 ? -13.684 7.272 2.143 1.00 79.38 166 GLY A CA 1
ATOM 1295 C C . GLY A 1 166 ? -13.655 8.566 2.967 1.00 79.38 166 GLY A C 1
ATOM 1296 O O . GLY A 1 166 ? -12.817 9.428 2.709 1.00 79.38 166 GLY A O 1
ATOM 1297 N N . VAL A 1 167 ? -14.515 8.715 3.979 1.00 83.81 167 VAL A N 1
ATOM 1298 C CA . VAL A 1 167 ? -14.557 9.904 4.839 1.00 83.81 167 VAL A CA 1
ATOM 1299 C C . VAL A 1 167 ? -13.681 9.695 6.064 1.00 83.81 167 VAL A C 1
ATOM 1301 O O . VAL A 1 167 ? -13.897 8.763 6.839 1.00 83.81 167 VAL A O 1
ATOM 1304 N N . LYS A 1 168 ? -12.717 10.597 6.273 1.00 91.44 168 LYS A N 1
ATOM 1305 C CA . LYS A 1 168 ? -11.864 10.587 7.464 1.00 91.44 168 LYS A CA 1
ATOM 1306 C C . LYS A 1 168 ? -12.645 11.029 8.699 1.00 91.44 168 LYS A C 1
ATOM 1308 O O . LYS A 1 168 ? -13.263 12.091 8.706 1.00 91.44 168 LYS A O 1
ATOM 1313 N N . LYS A 1 169 ? -12.564 10.233 9.759 1.00 94.19 169 LYS A N 1
ATOM 1314 C CA . LYS A 1 169 ? -13.152 10.484 11.073 1.00 94.19 169 LYS A CA 1
ATOM 1315 C C . LYS A 1 169 ? -12.110 10.264 12.164 1.00 94.19 169 LYS A C 1
ATOM 1317 O O . LYS A 1 169 ? -11.124 9.555 11.969 1.00 94.19 169 LYS A O 1
ATOM 1322 N N . VAL A 1 170 ? -12.332 10.896 13.313 1.00 95.50 170 VAL A N 1
ATOM 1323 C CA . VAL A 1 170 ? -11.458 10.801 14.487 1.00 95.50 170 VAL A CA 1
ATOM 1324 C C . VAL A 1 170 ? -12.315 10.523 15.714 1.00 95.50 170 VAL A C 1
ATOM 1326 O O . VAL A 1 170 ? -13.352 11.161 15.890 1.00 95.50 170 VAL A O 1
ATOM 1329 N N . LYS A 1 171 ? -11.882 9.599 16.573 1.00 95.50 171 LYS A N 1
ATOM 1330 C CA . LYS A 1 171 ? -12.537 9.295 17.850 1.00 95.50 171 LYS A CA 1
ATOM 1331 C C . LYS A 1 171 ? -11.503 9.245 18.967 1.00 95.50 171 LYS A C 1
ATOM 1333 O O . LYS A 1 171 ? -10.372 8.806 18.772 1.00 95.50 171 LY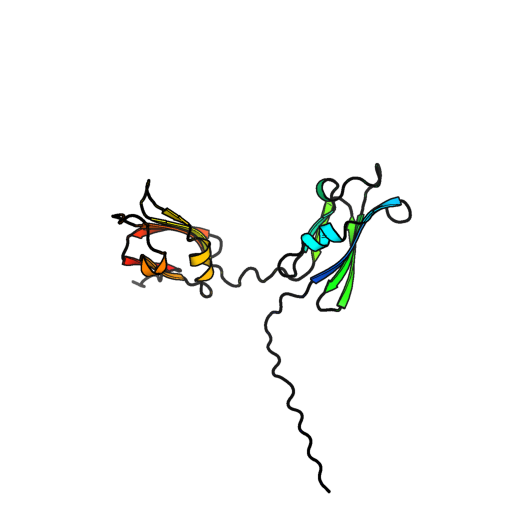S A O 1
ATOM 1338 N N . THR A 1 172 ? -11.891 9.745 20.135 1.00 95.56 172 THR A N 1
ATOM 1339 C CA . THR A 1 172 ? -11.096 9.657 21.363 1.00 95.56 172 THR A CA 1
ATOM 1340 C C . THR A 1 172 ? -11.940 8.976 22.423 1.00 95.56 172 THR A C 1
ATOM 1342 O O . THR A 1 172 ? -13.063 9.404 22.674 1.00 95.56 172 THR A O 1
ATOM 1345 N N . LEU A 1 173 ? -11.399 7.927 23.027 1.00 95.31 173 LEU A N 1
ATOM 1346 C CA . LEU A 1 173 ? -12.062 7.110 24.034 1.00 95.31 173 LEU A CA 1
ATOM 1347 C C . LEU A 1 173 ? -11.132 6.943 25.233 1.00 95.31 173 LEU A C 1
ATOM 1349 O O . LEU A 1 173 ? -9.933 6.779 25.057 1.00 95.31 173 LEU A O 1
ATOM 1353 N N . GLY A 1 174 ? -11.657 7.002 26.446 1.00 92.31 174 GLY A N 1
ATOM 1354 C CA . GLY A 1 174 ? -10.966 6.623 27.671 1.00 92.31 174 GLY A CA 1
ATOM 1355 C C . GLY A 1 174 ? -11.039 5.121 27.941 1.00 92.31 174 GLY A C 1
ATOM 1356 O O . GLY A 1 174 ? -11.783 4.391 27.290 1.00 92.31 174 GLY A O 1
ATOM 1357 N N . GLU A 1 175 ? -10.270 4.684 28.934 1.00 88.62 175 GLU A N 1
ATOM 1358 C CA . GLU A 1 175 ? -10.311 3.315 29.459 1.00 88.62 175 GLU A CA 1
ATOM 1359 C C . GLU A 1 175 ? -11.741 2.840 29.769 1.00 88.62 175 GLU A C 1
ATOM 1361 O O . GLU A 1 175 ? -12.526 3.575 30.372 1.00 88.62 175 GLU A O 1
ATOM 1366 N N . GLY A 1 176 ? -12.065 1.607 29.372 1.00 87.75 176 GLY A N 1
ATOM 1367 C CA . GLY A 1 176 ? -13.364 0.962 29.580 1.00 87.75 176 GLY A CA 1
ATOM 1368 C C . GLY A 1 176 ? -14.468 1.415 28.621 1.00 87.75 176 GLY A C 1
ATOM 1369 O O . GLY A 1 176 ? -15.550 0.835 28.625 1.00 87.75 176 GLY A O 1
ATOM 1370 N N . GLN A 1 177 ? -14.236 2.433 27.784 1.00 93.12 177 GLN A N 1
ATOM 1371 C CA . GLN A 1 177 ? -15.183 2.792 26.726 1.00 93.12 177 GLN A CA 1
ATOM 1372 C C . GLN A 1 177 ? -15.071 1.821 25.543 1.00 93.12 177 GLN A C 1
ATOM 1374 O O . GLN A 1 177 ? -14.000 1.276 25.278 1.00 93.12 177 GLN A O 1
ATOM 1379 N N . ARG A 1 178 ? -16.163 1.644 24.793 1.00 91.69 178 ARG A N 1
ATOM 1380 C CA . ARG A 1 178 ? -16.206 0.782 23.606 1.00 91.69 178 ARG A CA 1
ATOM 1381 C C . ARG A 1 178 ? -16.080 1.598 22.320 1.00 91.69 178 ARG A C 1
ATOM 1383 O O . ARG A 1 178 ? -16.784 2.591 22.119 1.00 91.69 178 ARG A O 1
ATOM 1390 N N . LEU A 1 179 ? -15.139 1.209 21.466 1.00 93.94 179 LEU A N 1
ATOM 1391 C CA . LEU A 1 179 ? -15.021 1.702 20.102 1.00 93.94 179 LEU A CA 1
ATOM 1392 C C . LEU A 1 179 ? -15.926 0.860 19.212 1.00 93.94 179 LEU A C 1
ATOM 1394 O O . LEU A 1 179 ? -15.570 -0.263 18.893 1.00 93.94 179 LEU A O 1
ATOM 1398 N N . GLU A 1 180 ? -17.039 1.448 18.791 1.00 93.69 180 GLU A N 1
ATOM 1399 C CA . GLU A 1 180 ? -17.965 0.866 17.816 1.00 93.69 180 GLU A CA 1
ATOM 1400 C C . GLU A 1 180 ? -17.920 1.685 16.522 1.00 93.69 180 GLU A C 1
ATOM 1402 O O . GLU A 1 180 ? -18.040 2.920 16.549 1.00 93.69 180 GLU A O 1
ATOM 1407 N N . ILE A 1 181 ? -17.702 1.003 15.397 1.00 92.25 181 ILE A N 1
ATOM 1408 C CA . ILE A 1 181 ? -17.751 1.550 14.040 1.00 92.25 181 ILE A CA 1
ATOM 1409 C C . ILE A 1 181 ? -18.470 0.533 13.129 1.00 92.25 181 ILE A C 1
ATOM 1411 O O . ILE A 1 181 ? -18.129 -0.646 13.200 1.00 92.25 181 ILE A O 1
ATOM 1415 N N . PRO A 1 182 ? -19.402 0.963 12.251 1.00 86.12 182 PRO A N 1
ATOM 1416 C CA . PRO A 1 182 ? -19.999 2.294 12.231 1.00 86.12 182 PRO A CA 1
ATOM 1417 C C . PRO A 1 182 ? -20.803 2.518 13.515 1.00 86.12 182 PRO A C 1
ATOM 1419 O O . PRO A 1 182 ? -21.284 1.572 14.125 1.00 86.12 182 PRO A O 1
ATOM 1422 N N . GLU A 1 183 ? -20.937 3.771 13.937 1.00 79.94 183 GLU A N 1
ATOM 1423 C CA . GLU A 1 183 ? -21.813 4.082 15.065 1.00 79.94 183 GLU A CA 1
ATOM 1424 C C . GLU A 1 183 ? -23.247 3.742 14.653 1.00 79.94 183 GLU A C 1
ATOM 1426 O O . GLU A 1 183 ? -23.776 4.344 13.710 1.00 79.94 183 GLU A O 1
ATOM 1431 N N . GLU A 1 184 ? -23.866 2.764 15.315 1.00 70.38 184 GLU A N 1
ATOM 1432 C CA . GLU A 1 184 ? -25.288 2.519 15.123 1.00 70.38 184 GLU A CA 1
ATOM 1433 C C . GLU A 1 184 ? -26.034 3.767 15.597 1.00 70.38 184 GLU A C 1
ATOM 1435 O O . GLU A 1 184 ? -25.983 4.160 16.765 1.00 70.38 184 GLU A O 1
ATOM 1440 N N . CYS A 1 185 ? -26.699 4.455 14.669 1.00 48.38 185 CYS A N 1
ATOM 1441 C CA . CYS A 1 185 ? -27.627 5.504 15.049 1.00 48.38 185 CYS A CA 1
ATOM 1442 C C . CYS A 1 185 ? -28.775 4.826 15.795 1.00 48.38 185 CYS A C 1
ATOM 1444 O O . CYS A 1 185 ? -29.605 4.174 15.164 1.00 48.38 185 CYS 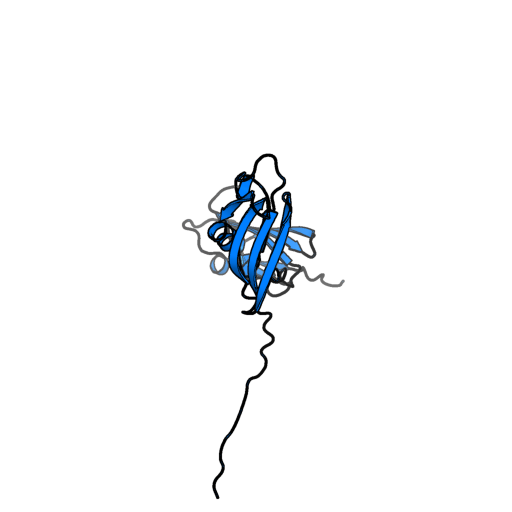A O 1
ATOM 1446 N N . LEU A 1 186 ? -28.829 4.979 17.122 1.00 48.25 186 LEU A N 1
ATOM 1447 C CA . LEU A 1 186 ? -30.032 4.677 17.891 1.00 48.25 186 LEU A CA 1
ATOM 1448 C C . LEU A 1 186 ? -31.174 5.486 17.267 1.00 48.25 186 LEU A C 1
ATOM 1450 O O . LEU A 1 186 ? -31.217 6.714 17.392 1.00 48.25 186 LEU A O 1
ATOM 1454 N N . GLY A 1 187 ? -32.041 4.800 16.522 1.00 47.16 187 GLY A N 1
ATOM 1455 C CA . GLY A 1 187 ? -33.262 5.381 15.986 1.00 47.16 187 GLY A CA 1
ATOM 1456 C C . GLY A 1 187 ? -34.034 6.022 17.132 1.00 47.16 187 GLY A C 1
ATOM 1457 O O . GLY A 1 187 ? -34.262 5.382 18.159 1.00 47.16 187 GLY A O 1
ATOM 1458 N N . LYS A 1 188 ? -34.356 7.306 16.974 1.00 40.97 188 LYS A N 1
ATOM 1459 C CA . LYS A 1 188 ? -35.348 7.971 17.817 1.00 40.97 188 LYS A CA 1
ATOM 1460 C C . LYS A 1 188 ? -36.744 7.479 17.470 1.00 40.97 188 LYS A C 1
ATOM 1462 O O . LYS A 1 188 ? -36.972 7.219 16.268 1.00 40.97 188 LYS A O 1
#

Sequence (188 aa):
MVFVWGAAFAVSDDNPTTGTLVITQAVYGKFPNGGQVDVTKKVAAMVTDGYLRVRASNDYFGDPAFPFIKKLRVNYTLDGKPASVTIDEEQTLILGTKPPVPSRNLFVTKAIYGKFPSGEQIDITRCLDDWVEGDRLDVEVSDTNFGKFKSNIARKQLRVEYLLNGVKKVKTLGEGQRLEIPEECLGK

Secondary structure (DSSP, 8-state):
--------------------EEEEEEEEE-TTTS-EEE-HHHHHTT-BTTBEEEE--HHHH--TTTTSPPEEEEEEEETTEEEEEEEETT-EEEESPPP---S-SEEEEEEEEEESSSS-EEE-HHHHHHT-BTTBEEEE--HHHH---SS--SSEEEEEEEEE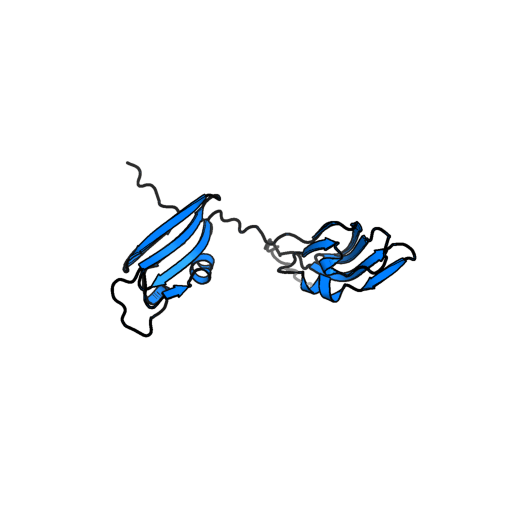TTEEEEEEEETT-EEEES------

Radius of gyration: 25.45 Å; chains: 1; bounding box: 57×74×67 Å

pLDDT: mean 82.75, std 17.51, range [31.47, 98.0]